Protein AF-A0A9E4VZV9-F1 (afdb_monomer_lite)

Radius of gyration: 21.49 Å; chains: 1; bounding box: 50×51×63 Å

Structure (mmCIF, N/CA/C/O backbone):
data_AF-A0A9E4VZV9-F1
#
_entry.id   AF-A0A9E4VZV9-F1
#
loop_
_atom_site.group_PDB
_atom_site.id
_atom_site.type_symbol
_atom_site.label_atom_id
_atom_site.label_alt_id
_atom_site.label_comp_id
_atom_site.label_asym_id
_atom_site.label_entity_id
_atom_site.label_seq_id
_atom_site.pdbx_PDB_ins_code
_atom_site.Cartn_x
_atom_site.Cartn_y
_atom_site.Cartn_z
_atom_site.occupancy
_atom_site.B_iso_or_equiv
_atom_site.auth_seq_id
_atom_site.auth_comp_id
_atom_site.auth_asym_id
_atom_site.auth_atom_id
_atom_site.pdbx_PDB_model_num
ATOM 1 N N . MET A 1 1 ? 19.651 2.207 -20.770 1.00 71.44 1 MET A N 1
ATOM 2 C CA . MET A 1 1 ? 20.836 1.774 -21.560 1.00 71.44 1 MET A CA 1
ATOM 3 C C . MET A 1 1 ? 21.956 1.179 -20.709 1.00 71.44 1 MET A C 1
ATOM 5 O O . MET A 1 1 ? 22.253 0.015 -20.924 1.00 71.44 1 MET A O 1
ATOM 9 N N . ALA A 1 2 ? 22.560 1.902 -19.751 1.00 76.81 2 ALA A N 1
ATOM 10 C CA . ALA A 1 2 ? 23.675 1.367 -18.944 1.00 76.81 2 ALA A CA 1
ATOM 11 C C . ALA A 1 2 ? 23.341 0.024 -18.264 1.00 76.81 2 ALA A C 1
ATOM 13 O O . ALA A 1 2 ? 24.133 -0.910 -18.321 1.00 76.81 2 ALA A O 1
ATOM 14 N N . ARG A 1 3 ? 22.124 -0.095 -17.723 1.00 80.12 3 ARG A N 1
ATOM 15 C CA . ARG A 1 3 ? 21.605 -1.318 -17.102 1.00 80.12 3 ARG A CA 1
ATOM 16 C C . ARG A 1 3 ? 21.682 -2.557 -18.012 1.00 80.12 3 ARG A C 1
ATOM 18 O O . ARG A 1 3 ? 22.245 -3.563 -17.613 1.00 80.12 3 ARG A O 1
ATOM 25 N N . LEU A 1 4 ? 21.226 -2.465 -19.267 1.00 82.06 4 LEU A N 1
ATOM 26 C CA . LEU A 1 4 ? 21.298 -3.578 -20.232 1.00 82.06 4 LEU A CA 1
ATOM 27 C C . LEU A 1 4 ? 22.738 -4.018 -20.527 1.00 82.06 4 LEU A C 1
ATOM 29 O O . LEU A 1 4 ? 22.998 -5.204 -20.701 1.00 82.06 4 LEU A O 1
ATOM 33 N N . ILE A 1 5 ? 23.679 -3.073 -20.548 1.00 83.19 5 ILE A N 1
ATOM 34 C CA . ILE A 1 5 ? 25.090 -3.368 -20.815 1.00 83.19 5 ILE A CA 1
ATOM 35 C C . ILE A 1 5 ? 25.722 -4.094 -19.626 1.00 83.19 5 ILE A C 1
ATOM 37 O O . ILE A 1 5 ? 26.392 -5.108 -19.802 1.00 83.19 5 ILE A O 1
ATOM 41 N N . PHE A 1 6 ? 25.518 -3.574 -18.416 1.00 82.94 6 PHE A N 1
ATOM 42 C CA . PHE A 1 6 ? 26.215 -4.065 -17.229 1.00 82.94 6 PHE A CA 1
ATOM 43 C C . PHE A 1 6 ? 25.534 -5.263 -16.563 1.00 82.94 6 PHE A C 1
ATOM 45 O O . PHE A 1 6 ? 26.233 -6.122 -16.035 1.00 82.94 6 PHE A O 1
ATOM 52 N N . GLU A 1 7 ? 24.204 -5.344 -16.596 1.00 81.94 7 GLU A N 1
ATOM 53 C CA . GLU A 1 7 ? 23.442 -6.395 -15.904 1.00 81.94 7 GLU A CA 1
ATOM 54 C C . GLU A 1 7 ? 23.031 -7.531 -16.843 1.00 81.94 7 GLU A C 1
ATOM 56 O O . GLU A 1 7 ? 23.028 -8.691 -16.439 1.00 81.94 7 GLU A O 1
ATOM 61 N N . HIS A 1 8 ? 22.740 -7.218 -18.109 1.00 81.38 8 HIS A N 1
ATOM 62 C CA . HIS A 1 8 ? 22.283 -8.204 -19.095 1.00 81.38 8 HIS A CA 1
ATOM 63 C C . HIS A 1 8 ? 23.338 -8.543 -20.156 1.00 81.38 8 HIS A C 1
ATOM 65 O O . HIS A 1 8 ? 23.092 -9.380 -21.021 1.00 81.38 8 HIS A O 1
ATOM 71 N N . GLY A 1 9 ? 24.524 -7.925 -20.089 1.00 82.50 9 GLY A N 1
ATOM 72 C CA . GLY A 1 9 ? 25.638 -8.218 -20.992 1.00 82.50 9 GLY A CA 1
ATOM 73 C C . GLY A 1 9 ? 25.389 -7.819 -22.448 1.00 82.50 9 GLY A C 1
ATOM 74 O O . GLY A 1 9 ? 26.070 -8.329 -23.338 1.00 82.50 9 GLY A O 1
ATOM 75 N N . VAL A 1 10 ? 24.427 -6.927 -22.707 1.00 85.69 10 VAL A N 1
ATOM 76 C CA . VAL A 1 10 ? 24.131 -6.458 -24.063 1.00 85.69 10 VAL A CA 1
ATOM 77 C C . VAL A 1 10 ? 25.272 -5.567 -24.551 1.00 85.69 10 VAL A C 1
ATOM 79 O O . VAL A 1 10 ? 25.685 -4.620 -23.880 1.00 85.69 10 VAL A O 1
ATOM 82 N N . GLU A 1 11 ? 25.799 -5.846 -25.740 1.00 85.69 11 GLU A N 1
ATOM 83 C CA . GLU A 1 11 ? 26.875 -5.040 -26.313 1.00 85.6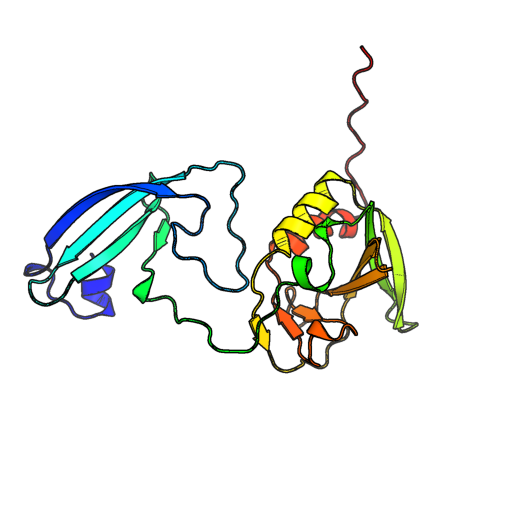9 11 GLU A CA 1
ATOM 84 C C . GLU A 1 11 ? 26.372 -3.620 -26.620 1.00 85.69 11 GLU A C 1
ATOM 86 O O . GLU A 1 11 ? 25.502 -3.415 -27.468 1.00 85.69 11 GLU A O 1
ATOM 91 N N . GLY A 1 12 ? 26.950 -2.615 -25.954 1.00 81.56 12 GLY A N 1
ATOM 92 C CA . GLY A 1 12 ? 26.487 -1.227 -26.052 1.00 81.56 12 GLY A CA 1
ATOM 93 C C . GLY A 1 12 ? 26.482 -0.654 -27.474 1.00 81.56 12 GLY A C 1
ATOM 94 O O . GLY A 1 12 ? 25.648 0.191 -27.777 1.00 81.56 12 GLY A O 1
ATOM 95 N N . GLY A 1 13 ? 27.360 -1.136 -28.362 1.00 85.56 13 GLY A N 1
ATOM 96 C CA . GLY A 1 13 ? 27.393 -0.722 -29.770 1.00 85.56 13 GLY A CA 1
ATOM 97 C C . GLY A 1 13 ? 26.199 -1.203 -30.603 1.00 85.56 13 GLY A C 1
ATOM 98 O O . GLY A 1 13 ? 25.941 -0.640 -31.667 1.00 85.56 13 GLY A O 1
ATOM 99 N N . ASN A 1 14 ? 25.464 -2.210 -30.125 1.00 87.38 14 ASN A N 1
ATOM 100 C CA . ASN A 1 14 ? 24.279 -2.741 -30.797 1.00 87.38 14 ASN A CA 1
ATOM 101 C C . ASN A 1 14 ? 22.983 -2.103 -30.284 1.00 87.38 14 ASN A C 1
ATOM 103 O O . ASN A 1 14 ? 21.970 -2.171 -30.977 1.00 87.38 14 ASN A O 1
ATOM 107 N N . LEU A 1 15 ? 23.016 -1.446 -29.119 1.00 90.19 15 LEU A N 1
ATOM 108 C CA . LEU A 1 15 ? 21.851 -0.792 -28.535 1.00 90.19 15 LEU A CA 1
ATOM 109 C C . LEU A 1 15 ? 21.503 0.508 -29.261 1.00 90.19 15 LEU A C 1
ATOM 111 O O . LEU A 1 15 ? 22.336 1.393 -29.454 1.00 90.19 15 LEU A O 1
ATOM 115 N N . SER A 1 16 ? 20.228 0.651 -29.597 1.00 91.00 16 SER A N 1
ATOM 116 C CA . SER A 1 16 ? 19.663 1.874 -30.161 1.00 91.00 16 SER A CA 1
ATOM 117 C C . SER A 1 16 ? 18.285 2.155 -29.573 1.00 91.00 16 SER A C 1
ATOM 119 O O . SER A 1 16 ? 17.552 1.235 -29.215 1.00 91.00 16 SER A O 1
ATOM 121 N N . VAL A 1 17 ? 17.937 3.437 -29.461 1.00 93.38 17 VAL A N 1
ATOM 122 C CA . VAL A 1 17 ? 16.566 3.857 -29.156 1.00 93.38 17 VAL A CA 1
ATOM 123 C C . VAL A 1 17 ? 15.774 3.789 -30.457 1.00 93.38 17 VAL A C 1
ATOM 125 O O . VAL A 1 17 ? 16.115 4.483 -31.415 1.00 93.38 17 VAL A O 1
ATOM 128 N N . ILE A 1 18 ? 14.740 2.953 -30.502 1.00 95.19 18 ILE A N 1
ATOM 129 C CA . ILE A 1 18 ? 13.904 2.763 -31.695 1.00 95.19 18 ILE A CA 1
ATOM 130 C C . ILE A 1 18 ? 12.554 3.484 -31.597 1.00 95.19 18 ILE A C 1
ATOM 132 O O . ILE A 1 18 ? 11.920 3.716 -32.623 1.00 95.19 18 ILE A O 1
ATOM 136 N N . SER A 1 19 ? 12.128 3.869 -30.390 1.00 95.25 19 SER A N 1
ATOM 137 C CA . SER A 1 19 ? 10.917 4.663 -30.162 1.00 95.25 19 SER A CA 1
ATOM 138 C C . SER A 1 19 ? 11.052 5.532 -28.914 1.00 95.25 19 SER A C 1
ATOM 140 O O . SER A 1 19 ? 11.624 5.094 -27.915 1.00 95.25 19 SER A O 1
ATOM 142 N N . VAL A 1 20 ? 10.500 6.744 -28.984 1.00 95.50 20 VAL A N 1
ATOM 143 C CA . VAL A 1 20 ? 10.273 7.639 -27.845 1.00 95.50 20 VAL A CA 1
ATOM 144 C C . VAL A 1 20 ? 8.903 8.280 -28.021 1.00 95.50 20 VAL A C 1
ATOM 146 O O . VAL A 1 20 ? 8.645 8.903 -29.054 1.00 95.50 20 VAL A O 1
ATOM 149 N N . GLY A 1 21 ? 8.033 8.141 -27.027 1.00 96.12 21 GLY A N 1
ATOM 150 C CA . GLY A 1 21 ? 6.708 8.754 -27.019 1.00 96.12 21 GLY A CA 1
ATOM 151 C C . GLY A 1 21 ? 6.421 9.430 -25.689 1.00 96.12 21 GLY A C 1
ATOM 152 O O . GLY A 1 21 ? 6.805 8.915 -24.646 1.00 96.12 21 GLY A O 1
ATOM 153 N N . ALA A 1 22 ? 5.736 10.572 -25.726 1.00 96.44 22 ALA A N 1
ATOM 154 C CA . ALA A 1 22 ? 5.165 11.151 -24.516 1.00 96.44 22 ALA A CA 1
ATOM 155 C C . ALA A 1 22 ? 4.012 10.267 -24.016 1.00 96.44 22 ALA A C 1
ATOM 157 O O . ALA A 1 22 ? 3.220 9.767 -24.819 1.00 96.44 22 ALA A O 1
ATOM 158 N N . ALA A 1 23 ? 3.913 10.112 -22.702 1.00 96.12 23 ALA A N 1
ATOM 159 C CA . ALA A 1 23 ? 2.881 9.340 -22.027 1.00 96.12 23 ALA A CA 1
ATOM 160 C C . ALA A 1 23 ? 2.261 10.142 -20.878 1.00 96.12 23 ALA A C 1
ATOM 162 O O . ALA A 1 23 ? 2.848 11.097 -20.363 1.00 96.12 23 ALA A O 1
ATOM 163 N N . GLN A 1 24 ? 1.045 9.753 -20.505 1.00 96.69 24 GLN A N 1
ATOM 164 C CA . GLN A 1 24 ? 0.357 10.249 -19.321 1.00 96.69 24 GLN A CA 1
ATOM 165 C C . GLN A 1 24 ? -0.045 9.061 -18.460 1.00 96.69 24 GLN A C 1
ATOM 167 O O . GLN A 1 24 ? -0.677 8.126 -18.955 1.00 96.69 24 GLN A O 1
ATOM 172 N N . TRP A 1 25 ? 0.309 9.116 -17.182 1.00 96.19 25 TRP A N 1
ATOM 173 C CA . TRP A 1 25 ? 0.097 8.032 -16.235 1.00 96.19 25 TRP A CA 1
ATOM 174 C C . TRP A 1 25 ? -1.027 8.375 -15.254 1.00 96.19 25 TRP A C 1
ATOM 176 O O . TRP A 1 25 ? -1.132 9.528 -14.820 1.00 96.19 25 TRP A O 1
ATOM 186 N N . PRO A 1 26 ? -1.881 7.398 -14.905 1.00 94.06 26 PRO A N 1
ATOM 187 C CA . PRO A 1 26 ? -2.980 7.611 -13.965 1.00 94.06 26 PRO A CA 1
ATOM 188 C C . PRO A 1 26 ? -2.509 7.730 -12.508 1.00 94.06 26 PRO A C 1
ATOM 190 O O . PRO A 1 26 ? -3.242 8.263 -11.683 1.00 94.06 26 PRO A O 1
ATOM 193 N N . ASP A 1 27 ? -1.309 7.240 -12.203 1.00 93.56 27 ASP A N 1
ATOM 194 C CA . ASP A 1 27 ? -0.695 7.223 -10.879 1.00 93.56 27 ASP A CA 1
ATOM 195 C C . ASP A 1 27 ? 0.837 7.084 -11.004 1.00 93.56 27 ASP A C 1
ATOM 197 O O . ASP A 1 27 ? 1.392 6.972 -12.105 1.00 93.56 27 ASP A O 1
ATOM 201 N N . GLU A 1 28 ? 1.521 7.072 -9.864 1.00 92.62 28 GLU A N 1
ATOM 202 C CA . GLU A 1 28 ? 2.976 6.905 -9.766 1.00 92.62 28 GLU A CA 1
ATOM 203 C C . GLU A 1 28 ? 3.497 5.508 -10.162 1.00 92.62 28 GLU A C 1
ATOM 205 O O . GLU A 1 28 ? 4.711 5.311 -10.195 1.00 92.62 28 GLU A O 1
ATOM 210 N N . SER A 1 29 ? 2.634 4.537 -10.502 1.00 93.00 29 SER A N 1
ATOM 211 C CA . SER A 1 29 ? 3.082 3.218 -10.989 1.00 93.00 29 SER A CA 1
ATOM 212 C C . SER A 1 29 ? 3.621 3.262 -12.412 1.00 93.00 29 SER A C 1
ATOM 214 O O . SER A 1 29 ? 4.198 2.284 -12.890 1.00 93.00 29 SER A O 1
ATOM 216 N N . LEU A 1 30 ? 3.381 4.372 -13.119 1.00 95.25 30 LEU A N 1
ATOM 217 C CA . LEU A 1 30 ? 3.725 4.537 -14.528 1.00 95.25 30 LEU A CA 1
ATOM 218 C C . LEU A 1 30 ? 3.144 3.398 -15.388 1.00 95.25 30 LEU A C 1
ATOM 220 O O . LEU A 1 30 ? 3.766 2.932 -16.338 1.00 95.25 30 LEU A O 1
ATOM 224 N N . GLY A 1 31 ? 1.954 2.905 -15.027 1.00 92.06 31 GLY A N 1
ATOM 225 C CA . GLY A 1 31 ? 1.273 1.808 -15.722 1.00 92.06 31 GLY A CA 1
ATOM 226 C C . GLY A 1 31 ? 1.784 0.404 -15.382 1.00 92.06 31 GLY A C 1
ATOM 227 O O . GLY A 1 31 ? 1.289 -0.562 -15.961 1.00 92.06 31 GLY A O 1
ATOM 228 N N . CYS A 1 32 ? 2.723 0.278 -14.444 1.00 93.00 32 CYS A N 1
ATOM 229 C CA . CYS A 1 32 ? 3.316 -0.983 -14.010 1.00 93.00 32 CYS A CA 1
ATOM 230 C C . CYS A 1 32 ? 3.082 -1.223 -12.497 1.00 93.00 32 CYS A C 1
ATOM 232 O O . CYS A 1 32 ? 4.046 -1.242 -11.733 1.00 93.00 32 CYS A O 1
ATOM 234 N N . PRO A 1 33 ? 1.830 -1.369 -12.018 1.00 90.56 33 PRO A N 1
ATOM 235 C CA . PRO A 1 33 ? 1.556 -1.466 -10.587 1.00 90.56 33 PRO A CA 1
ATOM 236 C C . PRO A 1 33 ? 2.005 -2.803 -9.990 1.00 90.56 33 PRO A C 1
ATOM 238 O O . PRO A 1 33 ? 1.585 -3.876 -10.428 1.00 90.56 33 PRO A O 1
ATOM 241 N N . GLU A 1 34 ? 2.800 -2.726 -8.927 1.00 88.62 34 GLU A N 1
ATOM 242 C CA . GLU A 1 34 ? 3.177 -3.867 -8.104 1.00 88.62 34 GLU A CA 1
ATOM 243 C C . GLU A 1 34 ? 2.105 -4.155 -7.034 1.00 88.62 34 GLU A C 1
ATOM 245 O O . GLU A 1 34 ? 1.583 -3.233 -6.394 1.00 88.62 34 GLU A O 1
ATOM 250 N N . PRO A 1 35 ? 1.763 -5.433 -6.799 1.00 83.00 35 PRO A N 1
ATOM 251 C CA . PRO A 1 35 ? 0.845 -5.828 -5.735 1.00 83.00 35 PRO A CA 1
ATOM 252 C C . PRO A 1 35 ? 1.305 -5.348 -4.353 1.00 83.00 35 PRO A C 1
ATOM 254 O O . PRO A 1 35 ? 2.474 -5.470 -3.999 1.00 83.00 35 PRO A O 1
ATOM 257 N N . GLY A 1 36 ? 0.372 -4.845 -3.543 1.00 78.88 36 GLY A N 1
ATOM 258 C CA . GLY A 1 36 ? 0.651 -4.376 -2.179 1.00 78.88 36 GLY A CA 1
ATOM 259 C C . GLY A 1 36 ? 1.371 -3.027 -2.082 1.00 78.88 36 GLY A C 1
ATOM 260 O O . GLY A 1 36 ? 1.540 -2.523 -0.974 1.00 78.88 36 GLY A O 1
ATOM 261 N N . ILE A 1 37 ? 1.749 -2.409 -3.205 1.00 84.81 37 ILE A N 1
ATOM 262 C CA . ILE A 1 37 ? 2.371 -1.082 -3.228 1.00 84.81 37 ILE A CA 1
ATOM 263 C C . ILE A 1 37 ? 1.312 0.013 -3.336 1.00 84.81 37 ILE A C 1
ATOM 265 O O . ILE A 1 37 ? 0.209 -0.176 -3.864 1.00 84.81 37 ILE A O 1
ATOM 269 N N . PHE A 1 38 ? 1.645 1.182 -2.788 1.00 87.56 38 PHE A N 1
ATOM 270 C CA . PHE A 1 38 ? 0.862 2.386 -2.976 1.00 87.56 38 PHE A CA 1
ATOM 271 C C . PHE A 1 38 ? 1.511 3.394 -3.893 1.00 87.56 38 PHE A C 1
ATOM 273 O O . PHE A 1 38 ? 2.625 3.836 -3.645 1.00 87.56 38 PHE A O 1
ATOM 280 N N . TYR A 1 39 ? 0.740 3.756 -4.917 1.00 87.38 39 TYR A N 1
ATOM 281 C CA . TYR A 1 39 ? 1.044 4.772 -5.899 1.00 87.38 39 TYR A CA 1
ATOM 282 C C . TYR A 1 39 ? 0.083 5.934 -5.677 1.00 87.38 39 TYR A C 1
ATOM 284 O O . TYR A 1 39 ? -1.137 5.737 -5.698 1.00 87.38 39 TYR A O 1
ATOM 292 N N . GLU A 1 40 ? 0.622 7.124 -5.415 1.00 86.94 40 GLU A N 1
ATOM 293 C CA . GLU A 1 40 ? -0.202 8.324 -5.293 1.00 86.94 40 GLU A CA 1
ATOM 294 C C . GLU A 1 40 ? -0.829 8.661 -6.654 1.00 86.94 40 GLU A C 1
ATOM 296 O O . GLU A 1 40 ? -0.262 8.407 -7.722 1.00 86.94 40 GLU A O 1
ATOM 301 N N . SER A 1 41 ? -2.037 9.218 -6.606 1.00 88.94 41 SER A N 1
ATOM 302 C CA . SER A 1 41 ? -2.774 9.683 -7.791 1.00 88.94 41 SER A CA 1
ATOM 303 C C . SER A 1 41 ? -3.310 11.108 -7.643 1.00 88.94 41 SER A C 1
ATOM 305 O O . SER A 1 41 ? -3.989 11.610 -8.536 1.00 88.94 41 SER A O 1
ATOM 307 N N . GLU A 1 42 ? -2.974 11.797 -6.545 1.00 86.75 42 GLU A N 1
ATOM 308 C CA . GLU A 1 42 ? -3.467 13.147 -6.239 1.00 86.75 42 GLU A CA 1
ATOM 309 C C . GLU A 1 42 ? -3.113 14.163 -7.335 1.00 86.75 42 GLU A C 1
ATOM 311 O O . GLU A 1 42 ? -3.928 15.015 -7.683 1.00 86.75 42 GLU A O 1
ATOM 316 N N . ASN A 1 43 ? -1.918 14.038 -7.919 1.00 87.62 43 ASN A N 1
ATOM 317 C CA . ASN A 1 43 ? -1.418 14.950 -8.950 1.00 87.62 43 ASN A CA 1
ATOM 318 C C . ASN A 1 43 ? -1.563 14.388 -10.373 1.00 87.62 43 ASN A C 1
ATOM 320 O O . ASN A 1 43 ? -0.934 14.892 -11.305 1.00 87.62 43 ASN A O 1
ATOM 324 N N . ALA A 1 44 ? -2.380 13.347 -10.555 1.00 88.94 44 ALA A N 1
ATOM 325 C CA . ALA A 1 44 ? -2.627 12.767 -11.865 1.00 88.94 44 ALA A CA 1
ATOM 326 C C . ALA A 1 44 ? -3.359 13.756 -12.810 1.00 88.94 44 ALA A C 1
ATOM 328 O O . ALA A 1 44 ? -4.175 14.567 -12.362 1.00 88.94 44 ALA A O 1
ATOM 329 N N . PRO A 1 45 ? -3.144 13.668 -14.139 1.00 93.81 45 PRO A N 1
ATOM 330 C CA . PRO A 1 45 ? -2.246 12.730 -14.810 1.00 93.81 45 PRO A CA 1
ATOM 331 C C . PRO A 1 45 ? -0.774 13.142 -14.686 1.00 93.81 45 PRO A C 1
ATOM 333 O O . PRO A 1 45 ? -0.424 14.302 -14.904 1.00 93.81 45 PRO A O 1
ATOM 336 N N . TYR A 1 46 ? 0.098 12.169 -14.428 1.00 93.56 46 TYR A N 1
ATOM 337 C CA . TYR A 1 46 ? 1.544 12.388 -14.394 1.00 93.56 46 TYR A CA 1
ATOM 338 C C . TYR A 1 46 ? 2.104 12.359 -15.816 1.00 93.56 46 TYR A C 1
ATOM 340 O O . TYR A 1 46 ? 1.823 11.433 -16.578 1.00 93.56 46 TYR A O 1
ATOM 348 N N . ALA A 1 47 ? 2.890 13.367 -16.190 1.00 95.81 47 ALA A N 1
ATOM 349 C CA . ALA A 1 47 ? 3.589 13.382 -17.470 1.00 95.81 47 ALA A CA 1
ATOM 350 C C . ALA A 1 47 ? 4.824 12.470 -17.431 1.00 95.81 47 ALA A C 1
ATOM 352 O O . ALA A 1 47 ? 5.456 12.294 -16.387 1.00 95.81 47 ALA A O 1
ATOM 353 N N . GLY A 1 48 ? 5.176 11.901 -18.580 1.00 96.38 48 GLY A N 1
ATOM 354 C CA . GLY A 1 48 ? 6.337 11.034 -18.699 1.00 96.38 48 GLY A CA 1
ATOM 355 C C . GLY A 1 48 ? 6.592 10.567 -20.122 1.00 96.38 48 GLY A C 1
ATOM 356 O O . GLY A 1 48 ? 6.032 11.110 -21.082 1.00 96.38 48 GLY A O 1
ATOM 357 N N . PHE A 1 49 ? 7.427 9.540 -20.257 1.00 96.38 49 PHE A N 1
ATOM 358 C CA . PHE A 1 49 ? 7.814 8.995 -21.552 1.00 96.38 49 PHE A CA 1
ATOM 359 C C . PHE A 1 49 ? 7.766 7.468 -21.574 1.00 96.38 49 PHE A C 1
ATOM 361 O O . PHE A 1 49 ? 7.897 6.795 -20.552 1.00 96.38 49 PHE A O 1
ATOM 368 N N . ILE A 1 50 ? 7.599 6.928 -22.779 1.00 96.69 50 ILE A N 1
ATOM 369 C CA . ILE A 1 50 ? 7.850 5.524 -23.095 1.00 96.69 50 ILE A CA 1
ATOM 370 C C . ILE A 1 50 ? 9.027 5.474 -24.064 1.00 96.69 50 ILE A C 1
ATOM 372 O O . ILE A 1 50 ? 8.963 6.041 -25.162 1.00 96.69 50 ILE A O 1
ATOM 376 N N . TYR A 1 51 ? 10.094 4.785 -23.666 1.00 94.25 51 TYR A N 1
ATOM 377 C CA . TYR A 1 51 ? 11.265 4.528 -24.501 1.00 94.25 51 TYR A CA 1
ATOM 378 C C . TYR A 1 51 ? 11.306 3.059 -24.896 1.00 94.25 51 TYR A C 1
ATOM 380 O O . TYR A 1 51 ? 11.162 2.188 -24.044 1.00 94.25 51 TYR A O 1
ATOM 388 N N . VAL A 1 52 ? 11.600 2.768 -26.162 1.00 95.12 52 VAL A N 1
ATOM 389 C CA . VAL A 1 52 ? 11.879 1.395 -26.603 1.00 95.12 52 VAL A CA 1
ATOM 390 C C . VAL A 1 52 ? 13.316 1.311 -27.092 1.00 95.12 52 VAL A C 1
ATOM 392 O O . VAL A 1 52 ? 13.709 2.006 -28.035 1.00 95.12 52 VAL A O 1
ATOM 395 N N . LEU A 1 53 ? 14.105 0.462 -26.440 1.00 93.50 53 LEU A N 1
ATOM 396 C CA . LEU A 1 53 ? 15.468 0.121 -26.841 1.00 93.50 53 LEU A CA 1
ATOM 397 C C . LEU A 1 53 ? 15.469 -1.183 -27.632 1.00 93.50 53 LEU A C 1
ATOM 399 O O . LEU A 1 53 ? 14.648 -2.057 -27.374 1.00 93.50 53 LEU A O 1
ATOM 403 N N . SER A 1 54 ? 16.413 -1.340 -28.554 1.00 92.56 54 SER A N 1
ATOM 404 C CA . SER A 1 54 ? 16.635 -2.604 -29.256 1.00 92.56 54 SER A CA 1
ATOM 405 C C . SER A 1 54 ? 18.108 -2.844 -29.544 1.00 92.56 54 SER A C 1
ATOM 407 O O . SER A 1 54 ? 18.849 -1.897 -29.819 1.00 92.56 54 SER A O 1
ATOM 409 N N . ASP A 1 55 ? 18.506 -4.115 -29.527 1.00 92.56 55 ASP A N 1
ATOM 410 C CA . ASP A 1 55 ? 19.802 -4.600 -30.013 1.00 92.56 55 ASP A CA 1
ATOM 411 C C . ASP A 1 55 ? 19.713 -5.306 -31.383 1.00 92.56 55 ASP A C 1
ATOM 413 O O . ASP A 1 55 ? 20.679 -5.929 -31.827 1.00 92.56 55 ASP A O 1
ATOM 417 N N . ARG A 1 56 ? 18.568 -5.148 -32.075 1.00 86.81 56 ARG A N 1
ATOM 418 C CA . ARG A 1 56 ? 18.106 -5.819 -33.313 1.00 86.81 56 ARG A CA 1
ATOM 419 C C . ARG A 1 56 ? 17.442 -7.180 -33.117 1.00 86.81 56 ARG A C 1
ATOM 421 O O . ARG A 1 56 ? 16.649 -7.553 -33.982 1.00 86.81 56 ARG A O 1
ATOM 428 N N . SER A 1 57 ? 17.764 -7.915 -32.059 1.00 88.69 57 SER A N 1
ATOM 429 C CA . SER A 1 57 ? 17.124 -9.197 -31.726 1.00 88.69 57 SER A CA 1
ATOM 430 C C . SER A 1 57 ? 15.964 -8.994 -30.770 1.00 88.69 57 SER A C 1
ATOM 432 O O . SER A 1 57 ? 14.864 -9.482 -31.024 1.00 88.69 57 SER A O 1
ATOM 434 N N . ASP A 1 58 ? 16.221 -8.235 -29.713 1.00 91.69 58 ASP A N 1
ATOM 435 C CA . ASP A 1 58 ? 15.314 -8.028 -28.604 1.00 91.69 58 ASP A CA 1
ATOM 436 C C . ASP A 1 58 ? 14.912 -6.556 -28.511 1.00 91.69 58 ASP A C 1
ATOM 438 O O . ASP A 1 58 ? 15.540 -5.648 -29.083 1.00 91.69 58 ASP A O 1
ATOM 442 N N . THR A 1 59 ? 13.812 -6.325 -27.802 1.00 93.56 59 THR A N 1
ATOM 443 C CA . THR A 1 59 ? 13.282 -4.993 -27.529 1.00 93.56 59 THR A CA 1
ATOM 444 C C . THR A 1 59 ? 12.931 -4.862 -26.062 1.00 93.56 59 THR A C 1
ATOM 446 O O . THR A 1 59 ? 12.362 -5.783 -25.481 1.00 93.56 59 THR A O 1
ATOM 449 N N . TRP A 1 60 ? 13.211 -3.694 -25.496 1.00 93.75 60 TRP A N 1
ATOM 450 C CA . TRP A 1 60 ? 12.944 -3.385 -24.097 1.00 93.75 60 TRP A CA 1
ATOM 451 C C . TRP A 1 60 ? 12.203 -2.063 -23.996 1.00 93.75 60 TRP A C 1
ATOM 453 O O . TRP A 1 60 ? 12.724 -1.028 -24.419 1.00 93.75 60 TRP A O 1
ATOM 463 N N . GLU A 1 61 ? 10.994 -2.116 -23.450 1.00 95.19 61 GLU A N 1
ATOM 464 C CA . GLU A 1 61 ? 10.142 -0.958 -23.203 1.00 95.19 61 GLU A CA 1
ATOM 465 C C . GLU A 1 61 ? 10.364 -0.442 -21.780 1.00 95.19 61 GLU A C 1
ATOM 467 O O . GLU A 1 61 ? 10.392 -1.217 -20.829 1.00 95.19 61 GLU A O 1
ATOM 472 N N . TYR A 1 62 ? 10.547 0.867 -21.647 1.00 94.62 62 TYR A N 1
ATOM 473 C CA . TYR A 1 62 ? 10.773 1.561 -20.385 1.00 94.62 62 TYR A CA 1
ATOM 474 C C . TYR A 1 62 ? 9.728 2.651 -20.218 1.00 94.62 62 TYR A C 1
ATOM 476 O O . TYR A 1 62 ? 9.510 3.430 -21.146 1.00 94.62 62 TYR A O 1
ATOM 484 N N . HIS A 1 63 ? 9.138 2.735 -19.032 1.00 96.38 63 HIS A N 1
ATOM 485 C CA . HIS A 1 63 ? 8.198 3.781 -18.643 1.00 96.38 63 HIS A CA 1
ATOM 486 C C . HIS A 1 63 ? 8.879 4.725 -17.662 1.00 96.38 63 HIS A C 1
ATOM 488 O O . HIS A 1 63 ? 9.507 4.264 -16.706 1.00 96.38 63 HIS A O 1
ATOM 494 N N . THR A 1 64 ? 8.771 6.031 -17.890 1.00 95.62 64 THR A N 1
ATOM 495 C CA . THR A 1 64 ? 9.402 7.039 -17.031 1.00 95.62 64 THR A CA 1
ATOM 496 C C . THR A 1 64 ? 8.448 8.152 -16.646 1.00 95.62 64 THR A C 1
ATOM 498 O O . THR A 1 64 ? 7.418 8.368 -17.295 1.00 95.62 64 THR A O 1
ATOM 501 N N . ASN A 1 65 ? 8.790 8.854 -15.569 1.00 94.94 65 ASN A N 1
ATOM 502 C CA . ASN A 1 65 ? 8.227 10.162 -15.252 1.00 94.94 65 ASN A CA 1
ATOM 503 C C . ASN A 1 65 ? 8.916 11.275 -16.068 1.00 94.94 65 ASN A C 1
ATOM 505 O O . ASN A 1 65 ? 9.877 11.035 -16.794 1.00 94.94 65 ASN A O 1
ATOM 509 N N . GLU A 1 66 ? 8.400 12.501 -15.975 1.00 94.19 66 GLU A N 1
ATOM 510 C CA . GLU A 1 66 ? 8.817 13.637 -16.813 1.00 94.19 66 GLU A CA 1
ATOM 511 C C . GLU A 1 66 ? 10.317 13.977 -16.741 1.00 94.19 66 GLU A C 1
ATOM 513 O O . GLU A 1 66 ? 10.883 14.441 -17.731 1.00 94.19 66 GLU A O 1
ATOM 518 N N . ASP A 1 67 ? 10.971 13.753 -15.599 1.00 92.56 67 ASP A N 1
ATOM 519 C CA . ASP A 1 67 ? 12.386 14.080 -15.382 1.00 92.56 67 ASP A CA 1
ATOM 520 C C . ASP A 1 67 ? 13.331 12.864 -15.435 1.00 92.56 67 ASP A C 1
ATOM 522 O O . ASP A 1 67 ? 14.518 13.000 -15.130 1.00 92.56 67 ASP A O 1
ATOM 526 N N . ASP A 1 68 ? 12.820 11.693 -15.832 1.00 89.19 68 ASP A N 1
ATOM 527 C CA . ASP A 1 68 ? 13.526 10.404 -15.863 1.00 89.19 68 ASP A CA 1
ATOM 528 C C . ASP A 1 68 ? 14.146 9.974 -14.511 1.00 89.19 68 ASP A C 1
ATOM 530 O O . ASP A 1 68 ? 15.032 9.112 -14.474 1.00 89.19 68 ASP A O 1
ATOM 534 N N . SER A 1 69 ? 13.702 10.537 -13.380 1.00 90.44 69 SER A N 1
ATOM 535 C CA . SER A 1 69 ? 14.165 10.111 -12.049 1.00 90.44 69 SER A CA 1
ATOM 536 C C . SER A 1 69 ? 13.621 8.741 -11.636 1.00 90.44 69 SER A C 1
ATOM 538 O O . SER A 1 69 ? 14.255 8.045 -10.839 1.00 90.44 69 SER A O 1
ATOM 540 N N . VAL A 1 70 ? 12.487 8.327 -12.208 1.00 89.25 70 VAL A N 1
ATOM 541 C CA . VAL A 1 70 ? 11.884 7.003 -12.029 1.00 89.25 70 VAL A CA 1
ATOM 542 C C . VAL A 1 70 ? 11.773 6.324 -13.389 1.00 89.25 70 VAL A C 1
ATOM 544 O O . VAL A 1 70 ? 11.229 6.890 -14.335 1.00 89.25 70 VAL A O 1
ATOM 547 N N . ILE A 1 71 ? 12.293 5.099 -13.484 1.00 91.75 71 ILE A N 1
ATOM 548 C CA . ILE A 1 71 ? 12.303 4.300 -14.712 1.00 91.75 71 ILE A CA 1
ATOM 549 C C . ILE A 1 71 ? 11.876 2.874 -14.371 1.00 91.75 71 ILE A C 1
ATOM 551 O O . ILE A 1 71 ? 12.554 2.198 -13.597 1.00 91.75 71 ILE A O 1
ATOM 555 N N . VAL A 1 72 ? 10.788 2.408 -14.982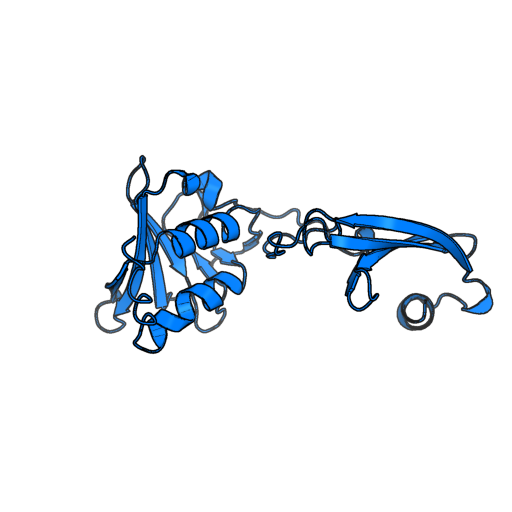 1.00 92.88 72 VAL A N 1
ATOM 556 C CA . VAL A 1 72 ? 10.189 1.094 -14.719 1.00 92.88 72 VAL A CA 1
ATOM 557 C C . VAL A 1 72 ? 10.135 0.261 -15.994 1.00 92.88 72 VAL A C 1
ATOM 559 O O . VAL A 1 72 ? 9.973 0.778 -17.101 1.00 92.88 72 VAL A O 1
ATOM 562 N N . ARG A 1 73 ? 10.278 -1.053 -15.824 1.00 92.81 73 ARG A N 1
ATOM 563 C CA . ARG A 1 73 ? 10.070 -2.069 -16.851 1.00 92.81 73 ARG A CA 1
ATOM 564 C C . ARG A 1 73 ? 8.981 -3.024 -16.387 1.00 92.81 73 ARG A C 1
ATOM 566 O O . ARG A 1 73 ? 9.232 -3.873 -15.538 1.00 92.81 73 ARG A O 1
ATOM 573 N N . CYS A 1 74 ? 7.780 -2.882 -16.944 1.00 91.44 74 CYS A N 1
ATOM 574 C CA . CYS A 1 74 ? 6.631 -3.723 -16.596 1.00 91.44 74 CYS A CA 1
ATOM 575 C C . CYS A 1 74 ? 6.939 -5.228 -16.730 1.00 91.44 74 CYS A C 1
ATOM 577 O O . CYS A 1 74 ? 6.406 -6.033 -15.976 1.00 91.44 74 CYS A O 1
ATOM 579 N N . ASP A 1 75 ? 7.792 -5.616 -17.682 1.00 90.25 75 ASP A N 1
ATOM 580 C CA . ASP A 1 75 ? 8.150 -7.012 -17.943 1.00 90.25 75 ASP A CA 1
ATOM 581 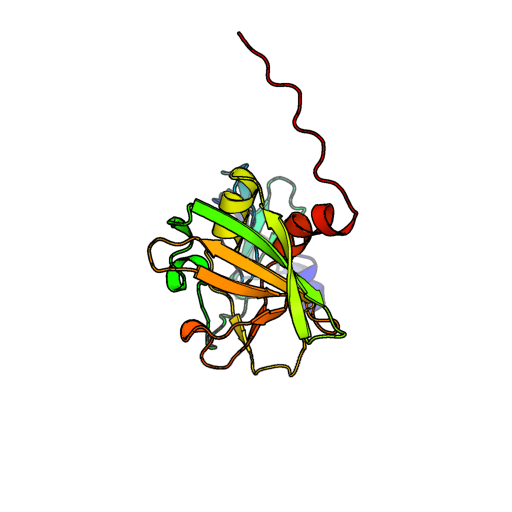C C . ASP A 1 75 ? 9.148 -7.606 -16.935 1.00 90.25 75 ASP A C 1
ATOM 583 O O . ASP A 1 75 ? 9.319 -8.823 -16.890 1.00 90.25 75 ASP A O 1
ATOM 587 N N . GLU A 1 76 ? 9.789 -6.769 -16.117 1.00 88.75 76 GLU A N 1
ATOM 588 C CA . GLU A 1 76 ? 10.644 -7.198 -15.003 1.00 88.75 76 GLU A CA 1
ATOM 589 C C . GLU A 1 76 ? 9.866 -7.382 -13.696 1.00 88.75 76 GLU A C 1
ATOM 591 O O . GLU A 1 76 ? 10.398 -7.954 -12.745 1.00 88.75 76 GLU A O 1
ATOM 596 N N . ILE A 1 77 ? 8.617 -6.914 -13.636 1.00 86.81 77 ILE A N 1
ATOM 597 C CA . ILE A 1 77 ? 7.760 -7.105 -12.470 1.00 86.81 77 ILE A CA 1
ATOM 598 C C . ILE A 1 77 ? 7.207 -8.524 -12.522 1.00 86.81 77 ILE A C 1
ATOM 600 O O . ILE A 1 77 ? 6.402 -8.869 -13.392 1.00 86.81 77 ILE A O 1
ATOM 604 N N . GLU A 1 78 ? 7.635 -9.363 -11.579 1.00 82.56 78 GLU A N 1
ATOM 605 C CA . GLU A 1 78 ? 7.111 -10.719 -11.483 1.00 82.56 78 GLU A CA 1
ATOM 606 C C . GLU A 1 78 ? 5.613 -10.680 -11.142 1.00 82.56 78 GLU A C 1
ATOM 608 O O . GLU A 1 78 ? 5.217 -10.117 -10.115 1.00 82.56 78 GLU A O 1
ATOM 613 N N . PRO A 1 79 ? 4.746 -11.290 -11.971 1.00 79.56 79 PRO A N 1
ATOM 614 C CA . PRO A 1 79 ? 3.328 -11.324 -11.677 1.00 79.56 79 PRO A CA 1
ATOM 615 C C . PRO A 1 79 ? 3.100 -12.163 -10.422 1.00 79.56 79 PRO A C 1
ATOM 617 O O . PRO A 1 79 ? 3.349 -13.372 -10.397 1.00 79.56 79 PRO A O 1
ATOM 620 N N . PHE A 1 80 ? 2.579 -11.532 -9.374 1.00 82.88 80 PHE A N 1
ATOM 621 C CA . PHE A 1 80 ? 2.209 -12.248 -8.165 1.00 82.88 80 PHE A CA 1
ATOM 622 C C . PHE A 1 80 ? 1.030 -13.190 -8.448 1.00 82.88 80 PHE A C 1
ATOM 624 O O . PHE A 1 80 ? -0.071 -12.759 -8.798 1.00 82.88 80 PHE A O 1
ATOM 631 N N . THR A 1 81 ? 1.266 -14.492 -8.285 1.00 86.69 81 THR A N 1
ATOM 632 C CA . THR A 1 81 ? 0.270 -15.559 -8.507 1.00 86.69 81 THR A CA 1
ATOM 633 C C . THR A 1 81 ? -0.290 -16.146 -7.211 1.00 86.69 81 THR A C 1
ATOM 635 O O . THR A 1 81 ? -1.158 -17.019 -7.252 1.00 86.69 81 THR A O 1
ATOM 638 N N . GLY A 1 82 ? 0.205 -15.682 -6.062 1.00 88.00 82 GLY A N 1
ATOM 639 C CA . GLY A 1 82 ? -0.221 -16.142 -4.748 1.00 88.00 82 GLY A CA 1
ATOM 640 C C . GLY A 1 82 ? -1.601 -15.621 -4.325 1.00 88.00 82 GLY A C 1
ATOM 641 O O . GLY A 1 82 ? -2.259 -14.871 -5.057 1.00 88.00 82 GLY A O 1
ATOM 642 N N . PRO A 1 83 ? -2.058 -16.017 -3.125 1.00 92.62 83 PRO A N 1
ATOM 643 C CA . PRO A 1 83 ? -3.285 -15.490 -2.546 1.00 92.62 83 PRO A CA 1
ATOM 644 C C . PRO A 1 83 ? -3.148 -13.989 -2.288 1.00 92.62 83 PRO A C 1
ATOM 646 O O . PRO A 1 83 ? -2.124 -13.519 -1.804 1.00 92.62 83 PRO A O 1
ATOM 649 N N . LYS A 1 84 ? -4.196 -13.235 -2.607 1.00 93.50 84 LYS A N 1
ATOM 650 C CA . LYS A 1 84 ? -4.256 -11.784 -2.429 1.00 93.50 84 LYS A CA 1
ATOM 651 C C . LYS A 1 84 ? -5.636 -11.368 -1.953 1.00 93.50 84 LYS A C 1
ATOM 653 O O . LYS A 1 84 ? -6.618 -12.068 -2.214 1.00 93.50 84 LYS A O 1
ATOM 658 N N . VAL A 1 85 ? -5.712 -10.223 -1.289 1.00 94.94 85 VAL A N 1
ATOM 659 C CA . VAL A 1 85 ? -6.969 -9.646 -0.821 1.00 94.94 85 VAL A CA 1
ATOM 660 C C . VAL A 1 85 ? -6.996 -8.146 -1.053 1.00 94.94 85 VAL A C 1
ATOM 662 O O . VAL A 1 85 ? -6.020 -7.454 -0.795 1.00 94.94 85 VAL A O 1
ATOM 665 N N . ASN A 1 86 ? -8.141 -7.633 -1.490 1.00 95.50 86 ASN A N 1
ATOM 666 C CA . ASN A 1 86 ? -8.433 -6.212 -1.411 1.00 95.50 86 ASN A CA 1
ATOM 667 C C . ASN A 1 86 ? -9.242 -5.945 -0.139 1.00 95.50 86 ASN A C 1
ATOM 669 O O . ASN A 1 86 ? -10.425 -6.286 -0.068 1.00 95.50 86 ASN A O 1
ATOM 673 N N . ILE A 1 87 ? -8.586 -5.384 0.882 1.00 95.75 87 ILE A N 1
ATOM 674 C CA . ILE A 1 87 ? -9.180 -5.188 2.211 1.00 95.75 87 ILE A CA 1
ATOM 675 C C . ILE A 1 87 ? -10.354 -4.209 2.129 1.00 95.75 87 ILE A C 1
ATOM 677 O O . ILE A 1 87 ? -11.409 -4.485 2.704 1.00 95.75 87 ILE A O 1
ATOM 681 N N . ALA A 1 88 ? -10.216 -3.101 1.389 1.00 96.50 88 ALA A N 1
ATOM 682 C CA . ALA A 1 88 ? -11.284 -2.108 1.283 1.00 96.50 88 ALA A CA 1
ATOM 683 C C . ALA A 1 88 ? -12.563 -2.697 0.680 1.00 96.50 88 ALA A C 1
ATOM 685 O O . ALA A 1 88 ? -13.662 -2.439 1.178 1.00 96.50 88 ALA A O 1
ATOM 686 N N . GLN A 1 89 ? -12.428 -3.524 -0.356 1.00 96.50 89 GLN A N 1
ATOM 687 C CA . GLN A 1 89 ? -13.557 -4.197 -0.993 1.00 96.50 89 GLN A CA 1
ATOM 688 C C . GLN A 1 89 ? -14.119 -5.314 -0.111 1.00 96.50 89 GLN A C 1
ATOM 690 O O . GLN A 1 89 ? -15.330 -5.369 0.104 1.00 96.50 89 GLN A O 1
ATOM 695 N N . ALA A 1 90 ? -13.260 -6.176 0.439 1.00 95.81 90 ALA A N 1
ATOM 696 C CA . ALA A 1 90 ? -13.678 -7.337 1.225 1.00 95.81 90 ALA A CA 1
ATOM 697 C C . ALA A 1 90 ? -14.362 -6.955 2.546 1.00 95.81 90 ALA A C 1
ATOM 699 O O . ALA A 1 90 ? -15.324 -7.609 2.949 1.00 95.81 90 ALA A O 1
ATOM 700 N N . ALA A 1 91 ? -13.896 -5.891 3.205 1.00 95.38 91 ALA A N 1
ATOM 701 C CA . ALA A 1 91 ? -14.487 -5.368 4.435 1.00 95.38 91 ALA A CA 1
ATOM 702 C C . ALA A 1 91 ? -15.557 -4.286 4.185 1.00 95.38 91 ALA A C 1
ATOM 704 O O . ALA A 1 91 ? -16.173 -3.805 5.133 1.00 95.38 91 ALA A O 1
ATOM 705 N N . GLY A 1 92 ? -15.805 -3.890 2.930 1.00 96.25 92 GLY A N 1
ATOM 706 C CA . GLY A 1 92 ? -16.792 -2.859 2.595 1.00 96.25 92 GLY A CA 1
ATOM 707 C C . GLY A 1 92 ? -16.436 -1.470 3.137 1.00 96.25 92 GLY A C 1
ATOM 708 O O . GLY A 1 92 ? -17.330 -0.694 3.486 1.00 96.25 92 GLY A O 1
ATOM 709 N N . LEU A 1 93 ? -15.141 -1.144 3.207 1.00 96.94 93 LEU A N 1
ATOM 710 C CA . LEU A 1 93 ? -14.643 0.053 3.887 1.00 96.94 93 LEU A CA 1
ATOM 711 C C . LEU A 1 93 ? -15.090 1.357 3.220 1.00 96.94 93 LEU A C 1
ATOM 713 O O . LEU A 1 93 ? -15.254 2.353 3.915 1.00 96.94 93 LEU A O 1
ATOM 717 N N . ARG A 1 94 ? -15.378 1.358 1.912 1.00 96.12 94 ARG A N 1
ATOM 718 C CA . ARG A 1 94 ? -15.906 2.538 1.196 1.00 96.12 94 ARG A CA 1
ATOM 719 C C . ARG A 1 94 ? -17.229 3.069 1.770 1.00 96.12 94 ARG A C 1
ATOM 721 O O . ARG A 1 94 ? -17.569 4.222 1.538 1.00 96.12 94 ARG A O 1
ATOM 728 N N . GLY A 1 95 ? -17.986 2.238 2.492 1.00 95.06 95 GLY A N 1
ATOM 729 C CA . GLY A 1 95 ? -19.216 2.646 3.176 1.00 95.06 95 GLY A CA 1
ATOM 730 C C . GLY A 1 95 ? -19.014 3.129 4.614 1.00 95.06 95 GLY A C 1
ATOM 731 O O . GLY A 1 95 ? -20.009 3.361 5.297 1.00 95.06 95 GLY A O 1
ATOM 732 N N . SER A 1 96 ? -17.772 3.209 5.098 1.00 97.38 96 SER A N 1
ATOM 733 C CA . SER A 1 96 ? -17.494 3.492 6.507 1.00 97.38 96 SER A CA 1
ATOM 734 C C . SER A 1 96 ? -17.849 4.924 6.892 1.00 97.38 96 SER A C 1
ATOM 736 O O . SER A 1 96 ? -17.639 5.858 6.120 1.00 97.38 96 SER A O 1
ATOM 738 N N . THR A 1 97 ? -18.343 5.101 8.115 1.00 97.00 97 THR A N 1
ATOM 739 C CA . THR A 1 97 ? -18.661 6.419 8.692 1.00 97.00 97 THR A CA 1
ATOM 740 C C . THR A 1 97 ? -17.564 6.966 9.597 1.00 97.00 97 THR A C 1
ATOM 742 O O . THR A 1 97 ? -17.615 8.133 9.970 1.00 97.00 97 THR A O 1
ATOM 745 N N . GLY A 1 98 ? -16.590 6.136 9.962 1.00 96.19 98 GLY A N 1
ATOM 746 C CA . GLY A 1 98 ? -15.502 6.502 10.855 1.00 96.19 98 GLY A CA 1
ATOM 747 C C . GLY A 1 98 ? -14.464 5.394 10.956 1.00 96.19 98 GLY A C 1
ATOM 748 O O . GLY A 1 98 ? -14.745 4.229 10.654 1.00 96.19 98 GLY A O 1
ATOM 749 N N . VAL A 1 99 ? -13.271 5.764 11.409 1.00 97.25 99 VAL A N 1
ATOM 750 C CA . VAL A 1 99 ? -12.231 4.825 11.832 1.00 97.25 99 VAL A CA 1
ATOM 751 C C . VAL A 1 99 ? -11.635 5.299 13.150 1.00 97.25 99 VAL A C 1
ATOM 753 O O . VAL A 1 99 ? -11.392 6.489 13.353 1.00 97.25 99 VAL A O 1
ATOM 756 N N . THR A 1 100 ? -11.444 4.366 14.076 1.00 95.56 100 THR A N 1
ATOM 757 C CA . THR A 1 100 ? -10.788 4.623 15.359 1.00 95.56 100 THR A CA 1
ATOM 758 C C . THR A 1 100 ? -9.469 3.875 15.415 1.00 95.56 100 THR A C 1
ATOM 760 O O . THR A 1 100 ? -9.416 2.677 15.132 1.00 95.56 100 THR A O 1
ATOM 763 N N . LEU A 1 101 ? -8.413 4.576 15.824 1.00 95.25 101 LEU A N 1
ATOM 764 C CA . LEU A 1 101 ? -7.128 3.960 16.105 1.00 95.25 101 LEU A CA 1
ATOM 765 C C . LEU A 1 101 ? -7.121 3.396 17.529 1.00 95.25 101 LEU A C 1
ATOM 767 O O . LEU A 1 101 ? -7.414 4.091 18.506 1.00 95.25 101 LEU A O 1
ATOM 771 N N . MET A 1 102 ? -6.741 2.131 17.642 1.00 94.62 102 MET A N 1
ATOM 772 C CA . MET A 1 102 ? -6.615 1.403 18.897 1.00 94.62 102 MET A CA 1
ATOM 773 C C . MET A 1 102 ? -5.161 0.970 19.107 1.00 94.62 102 MET A C 1
ATOM 775 O O . MET A 1 102 ? -4.458 0.645 18.149 1.00 94.62 102 MET A O 1
ATOM 779 N N . ARG A 1 103 ? -4.722 0.900 20.365 1.00 93.75 103 ARG A N 1
ATOM 780 C CA . ARG A 1 103 ? -3.401 0.409 20.782 1.00 93.75 103 ARG A CA 1
ATOM 781 C C . ARG A 1 103 ? -3.548 -0.810 21.672 1.00 93.75 103 ARG A C 1
ATOM 783 O O . ARG A 1 103 ? -4.364 -0.794 22.588 1.00 93.75 103 ARG A O 1
ATOM 790 N N . ARG A 1 104 ? -2.730 -1.835 21.462 1.00 93.00 104 ARG A N 1
ATOM 791 C CA . ARG A 1 104 ? -2.657 -2.973 22.376 1.00 93.00 104 ARG A CA 1
ATOM 792 C C . ARG A 1 104 ? -1.971 -2.563 23.679 1.00 93.00 104 ARG A C 1
ATOM 794 O O . ARG A 1 104 ? -0.874 -2.008 23.675 1.00 93.00 104 ARG A O 1
ATOM 801 N N . ASP A 1 105 ? -2.607 -2.866 24.798 1.00 91.94 105 ASP A N 1
ATOM 802 C CA . ASP A 1 105 ? -1.962 -2.923 26.102 1.00 91.94 105 ASP A CA 1
ATOM 803 C C . ASP A 1 105 ? -1.319 -4.304 26.265 1.00 91.94 105 ASP A C 1
ATOM 805 O O . ASP A 1 105 ? -2.005 -5.313 26.418 1.00 91.94 105 ASP A O 1
ATOM 809 N N . PHE A 1 106 ? 0.011 -4.356 26.245 1.00 86.88 106 PHE A N 1
ATOM 810 C CA . PHE A 1 106 ? 0.774 -5.602 26.367 1.00 86.88 106 PHE A CA 1
ATOM 811 C C . PHE A 1 106 ? 0.695 -6.254 27.755 1.00 86.88 106 PHE A C 1
ATOM 813 O O . PHE A 1 106 ? 1.088 -7.406 27.912 1.00 86.88 106 PHE A O 1
ATOM 820 N N . SER A 1 107 ? 0.182 -5.557 28.772 1.00 89.75 107 SER A N 1
ATOM 821 C CA . SER A 1 107 ? -0.035 -6.150 30.095 1.00 89.75 107 SER A CA 1
ATOM 822 C C . SER A 1 107 ? -1.339 -6.947 30.176 1.00 89.75 107 SER A C 1
ATOM 824 O O . SER A 1 107 ? -1.396 -7.966 30.866 1.00 89.75 107 SER A O 1
ATOM 826 N N . THR A 1 108 ? -2.376 -6.515 29.452 1.00 90.94 108 THR A N 1
ATOM 827 C CA . THR A 1 108 ? -3.709 -7.146 29.444 1.00 90.94 108 THR A CA 1
ATOM 828 C C . THR A 1 108 ? -4.021 -7.895 28.147 1.00 90.94 108 THR A C 1
ATOM 830 O O . THR A 1 108 ? -4.973 -8.677 28.094 1.00 90.94 108 THR A O 1
ATOM 833 N N . GLY A 1 109 ? -3.247 -7.651 27.089 1.00 87.50 109 GLY A N 1
ATOM 834 C CA . GLY A 1 109 ? -3.483 -8.124 25.726 1.00 87.50 109 GLY A CA 1
ATOM 835 C C . GLY A 1 109 ? -4.668 -7.450 25.023 1.00 87.50 109 GLY A C 1
ATOM 836 O O . GLY A 1 109 ? -4.981 -7.818 23.890 1.00 87.50 109 GLY A O 1
ATOM 837 N N . GLN A 1 110 ? -5.344 -6.497 25.676 1.00 92.19 110 GLN A N 1
ATOM 838 C CA . GLN A 1 110 ? -6.544 -5.835 25.160 1.00 92.19 110 GLN A CA 1
ATOM 839 C C . GLN A 1 110 ? -6.197 -4.602 24.326 1.00 92.19 110 GLN A C 1
ATOM 841 O O . GLN A 1 110 ? -5.164 -3.973 24.523 1.00 92.19 110 GLN A O 1
ATOM 846 N N . PHE A 1 111 ? -7.087 -4.237 23.405 1.00 93.25 111 PHE A N 1
ATOM 847 C CA . PHE A 1 111 ? -6.968 -2.998 22.642 1.00 93.25 111 PHE A CA 1
ATOM 848 C C . PHE A 1 111 ? -7.685 -1.847 23.349 1.00 93.25 111 PHE A C 1
ATOM 850 O O . PHE A 1 111 ? -8.886 -1.915 23.612 1.00 93.25 111 PHE A O 1
ATOM 857 N N . GLU A 1 112 ? -6.947 -0.773 23.601 1.00 93.38 112 GLU A N 1
ATOM 858 C CA . GLU A 1 112 ? -7.425 0.483 24.164 1.00 93.38 112 GLU A CA 1
ATOM 859 C C . GLU A 1 112 ? -7.569 1.536 23.065 1.00 93.38 112 GLU A C 1
ATOM 861 O O . GLU A 1 112 ? -6.753 1.616 22.146 1.00 93.38 112 GLU A O 1
ATOM 866 N N . LYS A 1 113 ? -8.607 2.366 23.157 1.00 92.38 113 LYS A N 1
ATOM 867 C CA . LYS A 1 113 ? -8.830 3.452 22.202 1.00 92.38 113 LYS A CA 1
ATOM 868 C C . LYS A 1 113 ? -7.765 4.537 22.369 1.00 92.38 113 LYS A C 1
ATOM 870 O O . LYS A 1 113 ? -7.568 5.011 23.485 1.00 92.38 113 LYS A O 1
ATOM 875 N N . ILE A 1 114 ? -7.130 4.935 21.264 1.00 89.06 114 ILE A N 1
ATOM 876 C CA . ILE A 1 114 ? -6.346 6.173 21.196 1.00 89.06 114 ILE A CA 1
ATOM 877 C C . ILE A 1 114 ? -7.314 7.308 20.863 1.00 89.06 114 ILE A C 1
ATOM 879 O O . ILE A 1 114 ? -7.875 7.906 21.772 1.00 89.06 114 ILE A O 1
ATOM 883 N N . ASP A 1 115 ? -7.591 7.523 19.577 1.00 86.94 115 ASP A N 1
ATOM 884 C CA . ASP A 1 115 ? -8.405 8.627 19.080 1.00 86.94 115 ASP A CA 1
ATOM 885 C C . ASP A 1 115 ? -9.172 8.217 17.810 1.00 86.94 115 ASP A C 1
ATOM 887 O O . ASP A 1 115 ? -8.737 7.322 17.072 1.00 86.94 115 ASP A O 1
ATOM 891 N N . PRO A 1 116 ? -10.345 8.826 17.551 1.00 91.88 116 PRO A N 1
ATOM 892 C CA . PRO A 1 116 ? -10.975 8.752 16.239 1.00 91.88 116 PRO A CA 1
ATOM 893 C C . PRO A 1 116 ? -10.133 9.519 15.211 1.00 91.88 116 PRO A C 1
ATOM 895 O O . PRO A 1 116 ? -9.640 10.607 15.504 1.00 91.88 116 PRO A O 1
ATOM 898 N N . MET A 1 117 ? -10.006 8.973 14.004 1.00 93.25 117 MET A N 1
ATOM 899 C CA . MET A 1 117 ? -9.354 9.678 12.901 1.00 93.25 117 MET A CA 1
ATOM 900 C C . MET A 1 117 ? -10.348 10.602 12.189 1.00 93.25 117 MET A C 1
ATOM 902 O O . MET A 1 117 ? -11.566 10.414 12.261 1.00 93.25 117 MET A O 1
ATOM 906 N N . THR A 1 118 ? -9.828 11.618 11.511 1.00 94.69 118 THR A N 1
ATOM 907 C CA . THR A 1 118 ? -10.618 12.568 10.720 1.00 94.69 118 THR A CA 1
ATOM 908 C C . THR A 1 118 ? -11.236 11.907 9.485 1.00 94.69 118 THR A C 1
ATOM 910 O O . THR A 1 118 ? -10.830 10.826 9.054 1.00 94.69 118 THR A O 1
ATOM 913 N N . GLN A 1 119 ? -12.220 12.577 8.878 1.00 93.38 119 GLN A N 1
ATOM 914 C CA . GLN A 1 119 ? -12.868 12.071 7.667 1.00 93.38 119 GLN A CA 1
ATOM 915 C C . GLN A 1 119 ? -11.901 11.986 6.474 1.00 93.38 119 GLN A C 1
ATOM 917 O O . GLN A 1 119 ? -11.990 11.046 5.686 1.00 93.38 119 GLN A O 1
ATOM 922 N N . ASP A 1 120 ? -10.967 12.931 6.360 1.00 93.50 120 ASP A N 1
ATOM 923 C CA . ASP A 1 120 ? -9.970 12.943 5.286 1.00 93.50 120 ASP A CA 1
ATOM 924 C C . ASP A 1 120 ? -8.971 11.785 5.449 1.00 93.50 120 ASP A C 1
ATOM 926 O O . ASP A 1 120 ? -8.646 11.095 4.483 1.00 93.50 120 ASP A O 1
ATOM 930 N N . GLU A 1 121 ? -8.547 11.496 6.683 1.00 94.88 121 GLU A N 1
ATOM 931 C CA . GLU A 1 121 ? -7.699 10.335 6.985 1.00 94.88 121 GLU A CA 1
ATOM 932 C C . GLU A 1 121 ? -8.430 9.009 6.754 1.00 94.88 121 GLU A C 1
ATOM 934 O O . GLU A 1 121 ? -7.821 8.063 6.257 1.00 94.88 121 GLU A O 1
ATOM 939 N N . LEU A 1 122 ? -9.731 8.934 7.066 1.00 95.94 122 LEU A N 1
ATOM 940 C CA . LEU A 1 122 ? -10.560 7.773 6.739 1.00 95.94 122 LEU A CA 1
ATOM 941 C C . LEU A 1 122 ? -10.566 7.512 5.230 1.00 95.94 122 LEU A C 1
ATOM 943 O O . LEU A 1 122 ? -10.322 6.382 4.812 1.00 95.94 122 LEU A O 1
ATOM 947 N N . ILE A 1 123 ? -10.839 8.539 4.420 1.00 95.31 123 ILE A N 1
ATOM 948 C CA . ILE A 1 123 ? -10.849 8.421 2.954 1.00 95.31 123 ILE A CA 1
ATOM 949 C C . ILE A 1 123 ? -9.479 7.949 2.465 1.00 95.31 123 ILE A C 1
ATOM 951 O O . ILE A 1 123 ? -9.402 6.967 1.730 1.00 95.31 123 ILE A O 1
ATOM 955 N N . ARG A 1 124 ? -8.396 8.563 2.955 1.00 94.44 124 ARG A N 1
ATOM 956 C CA . ARG A 1 124 ? -7.037 8.198 2.542 1.00 94.44 124 ARG A CA 1
ATOM 957 C C . ARG A 1 124 ? -6.657 6.774 2.956 1.00 94.44 124 ARG A C 1
ATOM 959 O O . ARG A 1 124 ? -6.047 6.064 2.166 1.00 94.44 124 ARG A O 1
ATOM 966 N N . LEU A 1 125 ? -7.060 6.309 4.142 1.00 95.56 125 LEU A N 1
ATOM 967 C CA . LEU A 1 125 ? -6.879 4.910 4.557 1.00 95.56 125 LEU A CA 1
ATOM 968 C C . LEU A 1 125 ? -7.661 3.934 3.676 1.00 95.56 125 LEU A C 1
ATOM 970 O O . LEU A 1 125 ? -7.136 2.877 3.328 1.00 95.56 125 LEU A O 1
ATOM 974 N N . ILE A 1 126 ? -8.905 4.264 3.319 1.00 96.31 126 ILE A N 1
ATOM 975 C CA . ILE A 1 126 ? -9.713 3.436 2.414 1.00 96.31 126 ILE A CA 1
ATOM 976 C C . ILE A 1 126 ? -9.015 3.319 1.066 1.00 96.31 126 ILE A C 1
ATOM 978 O O . ILE A 1 126 ? -8.874 2.203 0.567 1.00 96.31 126 ILE A O 1
ATOM 982 N N . ASP A 1 127 ? -8.538 4.436 0.519 1.00 93.88 127 ASP A N 1
ATOM 983 C CA . ASP A 1 127 ? -7.794 4.436 -0.734 1.00 93.88 127 ASP A CA 1
ATOM 984 C C . ASP A 1 127 ? -6.551 3.560 -0.596 1.00 93.88 127 ASP A C 1
ATOM 986 O O . ASP A 1 127 ? -6.355 2.668 -1.419 1.00 93.88 127 ASP A O 1
ATOM 990 N N . ILE A 1 128 ? -5.777 3.695 0.490 1.00 94.44 128 ILE A N 1
ATOM 991 C CA . ILE A 1 128 ? -4.609 2.845 0.778 1.00 94.44 128 ILE A CA 1
ATOM 992 C C . ILE A 1 128 ? -4.955 1.354 0.863 1.00 94.44 128 ILE A C 1
ATOM 994 O O . ILE A 1 128 ? -4.151 0.520 0.456 1.00 94.44 128 ILE A O 1
ATOM 998 N N . PHE A 1 129 ? -6.142 0.980 1.325 1.00 95.38 129 PHE A N 1
ATOM 999 C CA . PHE A 1 129 ? -6.557 -0.423 1.391 1.00 95.38 129 PHE A CA 1
ATOM 1000 C C . PHE A 1 129 ? -7.255 -0.945 0.132 1.00 95.38 129 PHE A C 1
ATOM 1002 O O . PHE A 1 129 ? -7.452 -2.159 0.020 1.00 95.38 129 PHE A O 1
ATOM 1009 N N . ASP A 1 130 ? -7.616 -0.082 -0.818 1.00 94.50 130 ASP A N 1
ATOM 1010 C CA . ASP A 1 130 ? -8.314 -0.469 -2.047 1.00 94.50 130 ASP A CA 1
ATOM 1011 C C . ASP A 1 130 ? -7.355 -0.905 -3.154 1.00 94.50 130 ASP A C 1
ATOM 1013 O O . ASP A 1 130 ? -7.258 -0.310 -4.225 1.00 94.50 130 ASP A O 1
ATOM 1017 N N . ARG A 1 131 ? -6.621 -1.977 -2.867 1.00 91.12 131 ARG A N 1
ATOM 1018 C CA . ARG A 1 131 ? -5.722 -2.653 -3.805 1.00 91.12 131 ARG A CA 1
ATOM 1019 C C . ARG A 1 131 ? -5.558 -4.111 -3.446 1.00 91.12 131 ARG A C 1
ATOM 1021 O O . ARG A 1 131 ? -5.828 -4.523 -2.323 1.00 91.12 131 ARG A O 1
ATOM 1028 N N . ASP A 1 132 ? -5.039 -4.868 -4.396 1.00 92.25 132 ASP A N 1
ATOM 1029 C CA . ASP A 1 132 ? -4.653 -6.250 -4.173 1.00 92.25 132 ASP A CA 1
ATOM 1030 C C . ASP A 1 132 ? -3.403 -6.324 -3.287 1.00 92.25 132 ASP A C 1
ATOM 1032 O O . ASP A 1 132 ? -2.286 -6.064 -3.737 1.00 92.25 132 ASP A O 1
ATOM 1036 N N . ILE A 1 133 ? -3.605 -6.691 -2.024 1.00 92.25 133 ILE A N 1
ATOM 1037 C CA . ILE A 1 133 ? -2.551 -6.926 -1.039 1.00 92.25 133 ILE A CA 1
ATOM 1038 C C . ILE A 1 133 ? -2.167 -8.411 -1.077 1.00 92.25 133 ILE A C 1
ATOM 1040 O O . ILE A 1 133 ? -3.036 -9.265 -0.862 1.00 92.25 133 ILE A O 1
ATOM 1044 N N . PRO A 1 134 ? -0.893 -8.743 -1.349 1.00 91.88 134 PRO A N 1
ATOM 1045 C CA . PRO A 1 134 ? -0.375 -10.099 -1.232 1.00 91.88 134 PRO A CA 1
ATOM 1046 C C . PRO A 1 134 ? -0.586 -10.662 0.170 1.00 91.88 134 PRO A C 1
ATOM 1048 O O . PRO A 1 134 ? -0.351 -9.975 1.166 1.00 91.88 134 PRO A O 1
ATOM 1051 N N . LEU A 1 135 ? -1.002 -11.923 0.235 1.00 93.00 135 LEU A N 1
ATOM 1052 C CA . LEU A 1 135 ? -1.076 -12.688 1.470 1.00 93.00 135 LEU A CA 1
ATOM 1053 C C . LEU A 1 135 ? 0.112 -13.645 1.565 1.00 93.00 135 LEU A C 1
ATOM 1055 O O . LEU A 1 135 ? 0.519 -14.267 0.580 1.00 93.00 135 LEU A O 1
ATOM 1059 N N . SER A 1 136 ? 0.641 -13.776 2.774 1.00 90.12 136 SER A N 1
ATOM 1060 C CA . SER A 1 136 ? 1.730 -14.677 3.133 1.00 90.12 136 SER A CA 1
ATOM 1061 C C . SER A 1 136 ? 1.332 -15.565 4.306 1.00 90.12 136 SER A C 1
ATOM 1063 O O . SER A 1 136 ? 0.382 -15.275 5.040 1.00 90.12 136 SER A O 1
ATOM 1065 N N . ASP A 1 137 ? 2.094 -16.638 4.516 1.00 88.75 137 ASP A N 1
ATOM 1066 C CA . ASP A 1 137 ? 1.937 -17.481 5.698 1.00 88.75 137 ASP A CA 1
ATOM 1067 C C . ASP A 1 137 ? 1.968 -16.642 6.980 1.00 88.75 137 ASP A C 1
ATOM 1069 O O . ASP A 1 137 ? 2.716 -15.665 7.090 1.00 88.75 137 ASP A O 1
ATOM 1073 N N . THR A 1 138 ? 1.144 -17.032 7.954 1.00 80.44 138 THR A N 1
ATOM 1074 C CA . THR A 1 138 ? 1.027 -16.306 9.219 1.00 80.44 138 THR A CA 1
ATOM 1075 C C . THR A 1 138 ? 2.352 -16.249 9.945 1.00 80.44 138 THR A C 1
ATOM 1077 O O . THR A 1 138 ? 2.940 -17.281 10.282 1.00 80.44 138 THR A O 1
ATOM 1080 N N . ILE A 1 139 ? 2.741 -15.036 10.30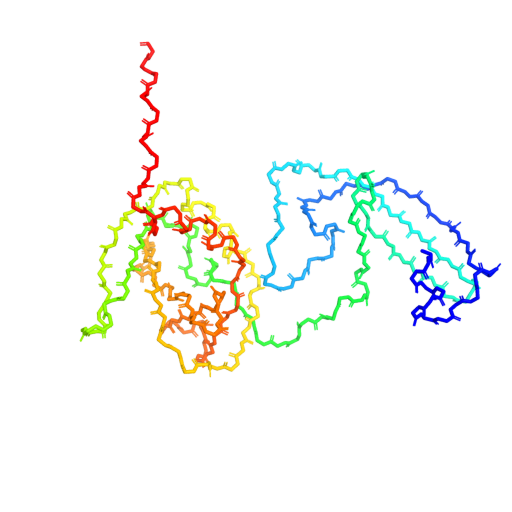1 1.00 77.25 139 ILE A N 1
ATOM 1081 C CA . ILE A 1 139 ? 3.783 -14.789 11.284 1.00 77.25 139 ILE A CA 1
ATOM 1082 C C . ILE A 1 139 ? 3.105 -14.734 12.653 1.00 77.25 139 ILE A C 1
ATOM 1084 O O . ILE A 1 139 ? 2.105 -14.039 12.833 1.00 77.25 139 ILE A O 1
ATOM 1088 N N . ASN A 1 140 ? 3.616 -15.504 13.616 1.00 76.25 140 ASN A N 1
ATOM 1089 C CA . ASN A 1 140 ? 3.124 -15.454 14.989 1.00 76.25 140 ASN A CA 1
ATOM 1090 C C . ASN A 1 140 ? 3.581 -14.139 15.629 1.00 76.25 140 ASN A C 1
ATOM 1092 O O . ASN A 1 140 ? 4.660 -14.086 16.213 1.00 76.25 140 ASN A O 1
ATOM 1096 N N . CYS A 1 141 ? 2.783 -13.090 15.455 1.00 80.44 141 CYS A N 1
ATOM 1097 C CA . CYS A 1 141 ? 3.100 -11.751 15.915 1.00 80.44 141 CYS A CA 1
ATOM 1098 C C . CYS A 1 141 ? 1.944 -11.124 16.687 1.00 80.44 141 CYS A C 1
ATOM 1100 O O . CYS A 1 141 ? 0.787 -11.178 16.265 1.00 80.44 141 CYS A O 1
ATOM 1102 N N . GLU A 1 142 ? 2.282 -10.482 17.803 1.00 87.06 142 GLU A N 1
ATOM 1103 C CA . GLU A 1 142 ? 1.370 -9.611 18.531 1.00 87.06 142 GLU A CA 1
ATOM 1104 C C . GLU A 1 142 ? 1.446 -8.198 17.952 1.00 87.06 142 GLU A C 1
ATOM 1106 O O . GLU A 1 142 ? 2.389 -7.446 18.187 1.00 87.06 142 GLU A O 1
ATOM 1111 N N . THR A 1 143 ? 0.428 -7.838 17.180 1.00 91.88 143 THR A N 1
ATOM 1112 C CA . THR A 1 143 ? 0.293 -6.509 16.578 1.00 91.88 143 THR A CA 1
ATOM 1113 C C . THR A 1 143 ? 0.152 -5.414 17.631 1.00 91.88 143 THR A C 1
ATOM 1115 O O . THR A 1 143 ? -0.507 -5.591 18.659 1.00 91.88 143 THR A O 1
ATOM 1118 N N . VAL A 1 144 ? 0.730 -4.245 17.370 1.00 92.81 144 VAL A N 1
ATOM 1119 C CA . VAL A 1 144 ? 0.692 -3.111 18.305 1.00 92.81 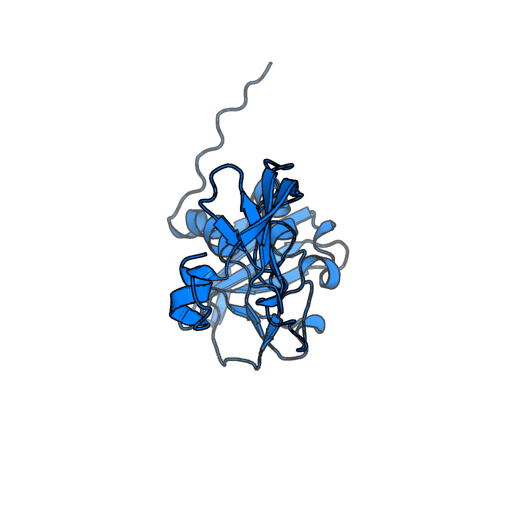144 VAL A CA 1
ATOM 1120 C C . VAL A 1 144 ? -0.591 -2.294 18.147 1.00 92.81 144 VAL A C 1
ATOM 1122 O O . VAL A 1 144 ? -1.132 -1.799 19.139 1.00 92.81 144 VAL A O 1
ATOM 1125 N N . PHE A 1 145 ? -1.094 -2.142 16.921 1.00 94.44 145 PHE A N 1
ATOM 1126 C CA . PHE A 1 145 ? -2.220 -1.263 16.609 1.00 94.44 145 PHE A CA 1
ATOM 1127 C C . PHE A 1 145 ? -3.378 -2.012 15.960 1.00 94.44 145 PHE A C 1
ATOM 1129 O O . PHE A 1 145 ? -3.220 -3.096 15.398 1.00 94.44 145 PHE A O 1
ATOM 1136 N N . ARG A 1 146 ? -4.566 -1.413 16.035 1.00 95.69 146 ARG A N 1
ATOM 1137 C CA . ARG A 1 146 ? -5.753 -1.889 15.327 1.00 95.69 146 ARG A CA 1
ATOM 1138 C C . ARG A 1 146 ? -6.583 -0.714 14.834 1.00 95.69 146 ARG A C 1
ATOM 1140 O O . ARG A 1 146 ? -6.835 0.224 15.584 1.00 95.69 146 ARG A O 1
ATOM 1147 N N . LEU A 1 147 ? -6.991 -0.776 13.575 1.00 96.62 147 LEU A N 1
ATOM 1148 C CA . LEU A 1 147 ? -7.897 0.172 12.942 1.00 96.62 147 LEU A CA 1
ATOM 1149 C C . LEU A 1 147 ? -9.306 -0.413 12.976 1.00 96.62 147 LEU A C 1
ATOM 1151 O O . LEU A 1 147 ? -9.568 -1.440 12.348 1.00 96.62 147 LEU A O 1
ATOM 1155 N N . ASP A 1 148 ? -10.199 0.236 13.715 1.00 97.31 148 ASP A N 1
ATOM 1156 C CA . ASP A 1 148 ? -11.593 -0.174 13.863 1.00 97.31 148 ASP A CA 1
ATOM 1157 C C . ASP A 1 148 ? -12.486 0.705 12.976 1.00 97.31 148 ASP A C 1
ATOM 1159 O O . ASP A 1 148 ? -12.737 1.868 13.296 1.00 97.31 148 ASP A O 1
ATOM 1163 N N . PHE A 1 149 ? -12.953 0.150 11.856 1.00 97.69 149 PHE A N 1
ATOM 1164 C CA . PHE A 1 149 ? -13.816 0.814 10.878 1.00 97.69 149 PHE A CA 1
ATOM 1165 C C . PHE A 1 149 ? -15.296 0.571 11.177 1.00 97.69 149 PHE A C 1
ATOM 1167 O O . PHE A 1 149 ? -15.751 -0.572 11.289 1.00 97.69 149 PHE A O 1
ATOM 1174 N N . GLU A 1 150 ? -16.073 1.648 11.237 1.00 97.31 150 GLU A N 1
ATOM 1175 C CA . GLU A 1 150 ? -17.527 1.598 11.393 1.00 97.31 150 GLU A CA 1
ATOM 1176 C C . GLU A 1 150 ? -18.198 1.447 10.024 1.00 97.31 150 GLU A C 1
ATOM 1178 O O . GLU A 1 150 ? -18.442 2.437 9.336 1.00 97.31 150 GLU A O 1
ATOM 1183 N N . THR A 1 151 ? -18.491 0.211 9.607 1.00 96.88 151 THR A N 1
ATOM 1184 C CA . THR A 1 151 ? -19.114 -0.068 8.299 1.00 96.88 151 THR A CA 1
ATOM 1185 C C . THR A 1 151 ? -20.623 -0.324 8.424 1.00 96.88 151 THR A C 1
ATOM 1187 O O . THR A 1 151 ? -21.098 -0.712 9.496 1.00 96.88 151 THR A O 1
ATOM 1190 N N . PRO A 1 152 ? -21.401 -0.244 7.323 1.00 94.75 152 PRO A N 1
ATOM 1191 C CA . PRO A 1 152 ? -22.824 -0.601 7.334 1.00 94.75 152 PRO A CA 1
ATOM 1192 C C . PRO A 1 152 ? -23.088 -2.064 7.721 1.00 94.75 152 PRO A C 1
ATOM 1194 O O . PRO A 1 152 ? -24.188 -2.404 8.150 1.00 94.75 152 PRO A O 1
ATOM 1197 N N . SER A 1 153 ? -22.086 -2.935 7.557 1.00 91.88 153 SER A N 1
ATOM 1198 C CA . SER A 1 153 ? -22.152 -4.361 7.899 1.00 91.88 153 SER A CA 1
ATOM 1199 C C . SER A 1 153 ? -21.760 -4.669 9.350 1.00 91.88 153 SER A C 1
ATOM 1201 O O . SER A 1 153 ? -21.899 -5.809 9.790 1.00 91.88 153 SER A O 1
ATOM 1203 N N . GLY A 1 154 ? -21.286 -3.665 10.094 1.00 93.44 154 GLY A N 1
ATOM 1204 C CA . GLY A 1 154 ? -20.732 -3.806 11.438 1.00 93.44 154 GLY A CA 1
ATOM 1205 C C . GLY A 1 154 ? -19.289 -3.310 11.536 1.00 93.44 154 GLY A C 1
ATOM 1206 O O . GLY A 1 154 ? -18.737 -2.735 10.596 1.00 93.44 154 GLY A O 1
ATOM 1207 N N . LEU A 1 155 ? -18.679 -3.528 12.699 1.00 95.56 155 LEU A N 1
ATOM 1208 C CA . LEU A 1 155 ? -17.299 -3.130 12.960 1.00 95.56 155 LEU A CA 1
ATOM 1209 C C . LEU A 1 155 ? -16.323 -4.041 12.203 1.00 95.56 155 LEU A C 1
ATOM 1211 O O . LEU A 1 155 ? -16.415 -5.264 12.315 1.00 95.56 155 LEU A O 1
ATOM 1215 N N . GLN A 1 156 ? -15.388 -3.450 11.464 1.00 96.50 156 GLN A N 1
ATOM 1216 C CA . GLN A 1 156 ? -14.311 -4.164 10.778 1.00 96.50 156 GLN A CA 1
ATOM 1217 C C . GLN A 1 156 ? -12.969 -3.760 11.384 1.00 96.50 156 GLN A C 1
ATOM 1219 O O . GLN A 1 156 ? -12.595 -2.593 11.330 1.00 96.50 156 GLN A O 1
ATOM 1224 N N . SER A 1 157 ? -12.247 -4.722 11.956 1.00 96.38 157 SER A N 1
ATOM 1225 C CA . SER A 1 157 ? -11.016 -4.467 12.711 1.00 96.38 157 SER A CA 1
ATOM 1226 C C . SER A 1 157 ? -9.783 -4.996 11.987 1.00 96.38 157 SER A C 1
ATOM 1228 O O . SER A 1 157 ? -9.643 -6.206 11.826 1.00 96.38 157 SER A O 1
ATOM 1230 N N . ILE A 1 158 ? -8.881 -4.118 11.565 1.00 95.94 158 ILE A N 1
ATOM 1231 C CA . ILE A 1 158 ? -7.617 -4.496 10.920 1.00 95.94 158 ILE A CA 1
ATOM 1232 C C . ILE A 1 158 ? -6.493 -4.303 11.930 1.00 95.94 158 ILE A C 1
ATOM 1234 O O . ILE A 1 158 ? -6.216 -3.179 12.338 1.00 95.94 158 ILE A O 1
ATOM 1238 N N . GLU A 1 159 ? -5.869 -5.391 12.366 1.00 94.44 159 GLU A N 1
ATOM 1239 C CA . GLU A 1 159 ? -4.693 -5.336 13.231 1.00 94.44 159 GLU A CA 1
ATOM 1240 C C . GLU A 1 159 ? -3.446 -5.073 12.386 1.00 94.44 159 GLU A C 1
ATOM 1242 O O . GLU A 1 159 ? -3.311 -5.620 11.292 1.00 94.44 159 GLU A O 1
ATOM 1247 N N . TRP A 1 160 ? -2.546 -4.224 12.873 1.00 93.75 160 TRP A N 1
ATOM 1248 C CA . TRP A 1 160 ? -1.403 -3.732 12.109 1.00 93.75 160 TRP A CA 1
ATOM 1249 C C . TRP A 1 160 ? -0.192 -3.451 13.006 1.00 93.75 160 TRP A C 1
ATOM 1251 O O . TRP A 1 160 ? -0.328 -3.168 14.201 1.00 93.75 160 TRP A O 1
ATOM 1261 N N . LEU A 1 161 ? 0.980 -3.484 12.371 1.00 90.44 161 LEU A N 1
ATOM 1262 C CA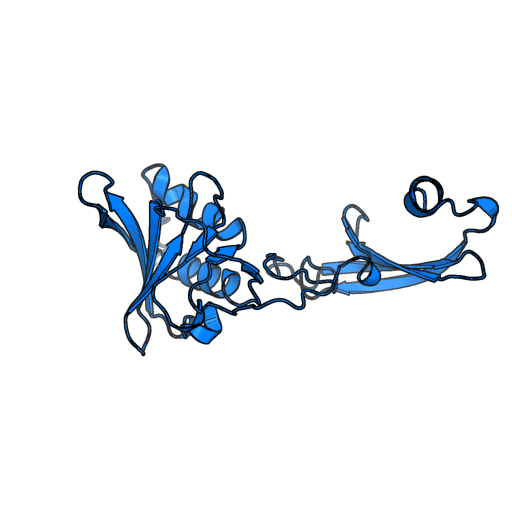 . LEU A 1 161 ? 2.305 -3.212 12.914 1.00 90.44 161 LEU A CA 1
ATOM 1263 C C . LEU A 1 161 ? 2.799 -4.321 13.836 1.00 90.44 161 LEU A C 1
ATOM 1265 O O . LEU A 1 161 ? 2.385 -4.448 14.989 1.00 90.44 161 LEU A O 1
ATOM 1269 N N . CYS A 1 162 ? 3.736 -5.089 13.296 1.00 88.25 162 CYS A N 1
ATOM 1270 C CA . CYS A 1 162 ? 4.537 -6.072 13.996 1.00 88.25 162 CYS A CA 1
ATOM 1271 C C . CYS A 1 162 ? 5.953 -5.510 14.235 1.00 88.25 162 CYS A C 1
ATOM 1273 O O . CYS A 1 162 ? 6.390 -4.604 13.521 1.00 88.25 162 CYS A O 1
ATOM 1275 N N . GLU A 1 163 ? 6.683 -6.015 15.233 1.00 83.75 163 GLU A N 1
ATOM 1276 C CA . GLU A 1 163 ? 8.065 -5.578 15.491 1.00 83.75 163 GLU A CA 1
ATOM 1277 C C . GLU A 1 163 ? 9.000 -5.995 14.346 1.00 83.75 163 GLU A C 1
ATOM 1279 O O . GLU A 1 163 ? 9.812 -5.194 13.877 1.00 83.75 163 GLU A O 1
ATOM 1284 N N . GLU A 1 164 ? 8.838 -7.226 13.859 1.00 84.69 164 GLU A N 1
ATOM 1285 C CA . GLU A 1 164 ? 9.610 -7.797 12.756 1.00 84.69 164 GLU A CA 1
ATOM 1286 C C . GLU A 1 164 ? 9.207 -7.219 11.395 1.00 84.69 164 GLU A C 1
ATOM 1288 O O . GLU A 1 164 ? 10.047 -7.106 10.501 1.00 84.69 164 GLU A O 1
ATOM 1293 N N . ASP A 1 165 ? 7.937 -6.835 11.245 1.00 87.69 165 ASP A N 1
ATOM 1294 C CA . ASP A 1 165 ? 7.398 -6.237 10.026 1.00 87.69 165 ASP A CA 1
ATOM 1295 C C . ASP A 1 165 ? 6.379 -5.132 10.345 1.00 87.69 165 ASP A C 1
ATOM 1297 O O . ASP A 1 165 ? 5.216 -5.364 10.690 1.00 87.69 165 ASP A O 1
ATOM 1301 N N . LYS A 1 166 ? 6.818 -3.886 10.167 1.00 88.81 166 LYS A N 1
ATOM 1302 C CA . LYS A 1 166 ? 6.010 -2.691 10.441 1.00 88.81 166 LYS A CA 1
ATOM 1303 C C . LYS A 1 166 ? 4.820 -2.529 9.494 1.00 88.81 166 LYS A C 1
ATOM 1305 O O . LYS A 1 166 ? 3.935 -1.730 9.782 1.00 88.81 166 LYS A O 1
ATOM 1310 N N . ASN A 1 167 ? 4.794 -3.277 8.397 1.00 90.88 167 ASN A N 1
ATOM 1311 C CA . ASN A 1 167 ? 3.747 -3.250 7.385 1.00 90.88 167 ASN A CA 1
ATOM 1312 C C . ASN A 1 167 ? 2.851 -4.488 7.444 1.00 90.88 167 ASN A C 1
ATOM 1314 O O . ASN A 1 167 ? 1.934 -4.618 6.636 1.00 90.88 167 ASN A O 1
ATOM 1318 N N . LEU A 1 168 ? 3.075 -5.396 8.391 1.00 93.00 168 LEU A N 1
ATOM 1319 C CA . LEU A 1 168 ? 2.221 -6.559 8.548 1.00 93.00 168 LEU A CA 1
ATOM 1320 C C . LEU A 1 168 ? 0.839 -6.140 9.050 1.00 93.00 168 LEU A C 1
ATOM 1322 O O . LEU A 1 168 ? 0.706 -5.416 10.041 1.00 93.00 168 LEU A O 1
ATOM 1326 N N . ALA A 1 169 ? -0.188 -6.640 8.372 1.00 93.88 169 ALA A N 1
ATOM 1327 C CA . ALA A 1 169 ? -1.579 -6.542 8.764 1.00 93.88 169 ALA A CA 1
ATOM 1328 C C . ALA A 1 169 ? -2.221 -7.928 8.860 1.00 93.88 169 ALA A C 1
ATOM 1330 O O . ALA A 1 169 ? -1.877 -8.866 8.135 1.00 93.88 169 ALA A O 1
ATOM 1331 N N . THR A 1 170 ? -3.168 -8.053 9.780 1.00 93.69 170 THR A N 1
ATOM 1332 C CA . THR A 1 170 ? -3.885 -9.297 10.052 1.00 93.69 170 THR A CA 1
ATOM 1333 C C . THR A 1 170 ? -5.251 -9.009 10.665 1.00 93.69 170 THR A C 1
ATOM 1335 O O . THR A 1 170 ? -5.610 -7.865 10.955 1.00 93.69 170 THR A O 1
ATOM 1338 N N . GLY A 1 171 ? -6.041 -10.053 10.867 1.00 91.00 171 GLY A N 1
ATOM 1339 C CA . GLY A 1 171 ? -7.317 -9.951 11.549 1.00 91.00 171 GLY A CA 1
ATOM 1340 C C . GLY A 1 171 ? -8.049 -11.281 11.623 1.00 91.00 171 GLY A C 1
ATOM 1341 O O . GLY A 1 171 ? -7.575 -12.325 11.182 1.00 91.00 171 GLY A O 1
ATOM 1342 N N . THR A 1 172 ? -9.241 -11.236 12.207 1.00 89.12 172 THR A N 1
ATOM 1343 C CA . THR A 1 172 ? -10.094 -12.421 12.400 1.00 89.12 172 THR A CA 1
ATOM 1344 C C . THR A 1 172 ? -11.093 -12.626 11.262 1.00 89.12 172 THR A C 1
ATOM 1346 O O . THR A 1 172 ? -11.813 -13.625 11.229 1.00 89.12 172 THR A O 1
ATOM 1349 N N . GLN A 1 173 ? -11.157 -11.685 10.319 1.00 91.81 173 GLN A N 1
ATOM 1350 C CA . GLN A 1 173 ? -12.069 -11.736 9.186 1.00 91.81 173 GLN A CA 1
ATOM 1351 C C . GLN A 1 173 ? -11.724 -12.876 8.227 1.00 91.81 173 GLN A C 1
ATOM 1353 O O . GLN A 1 173 ? -10.563 -13.172 7.960 1.00 91.81 173 GLN A O 1
ATOM 1358 N N . GLY A 1 174 ? -12.755 -13.478 7.629 1.00 89.56 174 GLY A N 1
ATOM 1359 C CA . GLY A 1 174 ? -12.586 -14.630 6.740 1.00 89.56 174 GLY A CA 1
ATOM 1360 C C . GLY A 1 174 ? -11.766 -14.353 5.475 1.00 89.56 174 GLY A C 1
ATOM 1361 O O . GLY A 1 174 ? -11.181 -15.284 4.929 1.00 89.56 174 GLY A O 1
ATOM 1362 N N . PHE A 1 175 ? -11.677 -13.096 5.026 1.00 92.69 175 PHE A N 1
ATOM 1363 C CA . PHE A 1 175 ? -10.891 -12.730 3.843 1.00 92.69 175 PHE A CA 1
ATOM 1364 C C . PHE A 1 175 ? -9.378 -12.853 4.056 1.00 92.69 175 PHE A C 1
ATOM 1366 O O . PHE A 1 175 ? -8.640 -12.939 3.080 1.00 92.69 175 PHE A O 1
ATOM 1373 N N . TRP A 1 176 ? -8.920 -12.911 5.311 1.00 90.56 176 TRP A N 1
ATOM 1374 C CA . TRP A 1 176 ? -7.527 -13.202 5.630 1.00 90.56 176 TRP A CA 1
ATOM 1375 C C . TRP A 1 176 ? -7.163 -14.656 5.377 1.00 90.56 176 TRP A C 1
ATOM 1377 O O . TRP A 1 176 ? -5.983 -14.951 5.332 1.00 90.56 176 TRP A O 1
ATOM 1387 N N . ILE A 1 177 ? -8.134 -15.573 5.247 1.00 89.31 177 ILE A N 1
ATOM 1388 C CA . ILE A 1 177 ? -7.916 -17.015 5.020 1.00 89.31 177 ILE A CA 1
ATOM 1389 C C . ILE A 1 177 ? -6.880 -17.658 5.965 1.00 89.31 177 ILE A C 1
ATOM 1391 O O . ILE A 1 177 ? -6.233 -18.640 5.614 1.00 89.31 177 ILE A O 1
ATOM 1395 N N . GLY A 1 178 ? -6.747 -17.117 7.182 1.00 88.31 178 GLY A N 1
ATOM 1396 C CA . GLY A 1 178 ? -5.732 -17.547 8.145 1.00 88.31 178 GLY A CA 1
ATOM 1397 C C . GLY A 1 178 ? -4.301 -17.227 7.708 1.00 88.31 178 GLY A C 1
ATOM 1398 O O . GLY A 1 178 ? -3.409 -17.999 8.028 1.00 88.31 178 GLY A O 1
ATOM 1399 N N . MET A 1 179 ? -4.109 -16.141 6.959 1.00 92.75 179 MET A N 1
ATOM 1400 C CA . MET A 1 179 ? -2.852 -15.580 6.456 1.00 92.75 179 MET A CA 1
ATOM 1401 C C . MET A 1 179 ? -2.697 -14.126 6.925 1.00 92.75 179 MET A C 1
ATOM 1403 O O . MET A 1 179 ? -3.632 -13.526 7.458 1.00 92.75 179 MET A O 1
ATOM 1407 N N . THR A 1 180 ? -1.515 -13.554 6.720 1.00 92.94 180 THR A N 1
ATOM 1408 C CA . THR A 1 180 ? -1.218 -12.134 6.971 1.00 92.94 180 THR A CA 1
ATOM 1409 C C . THR A 1 180 ? -0.988 -11.411 5.650 1.00 92.94 180 THR A C 1
ATOM 1411 O O . THR A 1 180 ? -0.586 -12.040 4.675 1.00 92.94 180 THR A O 1
ATOM 1414 N N . GLY A 1 181 ? -1.232 -10.105 5.600 1.00 92.56 181 GLY A N 1
ATOM 1415 C CA . GLY A 1 181 ? -0.936 -9.277 4.428 1.00 92.56 181 GLY A CA 1
ATOM 1416 C C . GLY A 1 181 ? 0.106 -8.210 4.729 1.00 92.56 181 GLY A C 1
ATOM 1417 O O . GLY A 1 181 ? 0.254 -7.797 5.876 1.00 92.56 181 GLY A O 1
ATOM 1418 N N . THR A 1 182 ? 0.794 -7.735 3.697 1.00 91.38 182 THR A N 1
ATOM 1419 C CA . THR A 1 182 ? 1.725 -6.600 3.800 1.00 91.38 182 THR A CA 1
ATOM 1420 C C . THR A 1 182 ? 1.051 -5.353 3.240 1.00 91.38 182 THR A C 1
ATOM 1422 O O . THR A 1 182 ? 0.839 -5.242 2.033 1.00 91.38 182 THR A O 1
ATOM 1425 N N . VAL A 1 183 ? 0.666 -4.426 4.116 1.00 92.44 183 VAL A N 1
ATOM 1426 C CA . VAL A 1 183 ? 0.004 -3.175 3.723 1.00 92.44 183 VAL A CA 1
ATOM 1427 C C . VAL A 1 183 ? 1.026 -2.111 3.308 1.00 92.44 183 VAL A C 1
ATOM 1429 O O . VAL A 1 183 ? 2.181 -2.174 3.731 1.00 92.44 183 VAL A O 1
ATOM 1432 N N . PRO A 1 184 ? 0.632 -1.106 2.510 1.00 92.75 184 PRO A N 1
ATOM 1433 C CA . PRO A 1 184 ? 1.548 -0.039 2.124 1.00 92.75 184 PRO A CA 1
ATOM 1434 C C . PRO A 1 184 ? 2.085 0.767 3.318 1.00 92.75 184 PRO A C 1
ATOM 1436 O O . PRO A 1 184 ? 1.381 0.982 4.308 1.00 92.75 184 PRO A O 1
ATOM 1439 N N . VAL A 1 185 ? 3.311 1.288 3.189 1.00 90.69 185 VAL A N 1
ATOM 1440 C CA . VAL A 1 185 ? 3.991 2.102 4.224 1.00 90.69 185 VAL A CA 1
ATOM 1441 C C . VAL A 1 185 ? 3.188 3.338 4.643 1.00 90.69 185 VAL A C 1
ATOM 1443 O O . VAL A 1 185 ? 3.269 3.772 5.790 1.00 90.69 185 VAL A O 1
ATOM 1446 N N . GLN A 1 186 ? 2.354 3.854 3.740 1.00 92.88 186 GLN A N 1
ATOM 1447 C CA . GLN A 1 186 ? 1.511 5.033 3.918 1.00 92.88 186 GLN A CA 1
ATOM 1448 C C . GLN A 1 186 ? 0.479 4.859 5.041 1.00 92.88 186 GLN A C 1
ATOM 1450 O O . GLN A 1 186 ? 0.035 5.851 5.620 1.00 92.88 186 GLN A O 1
ATOM 1455 N N . VAL A 1 187 ? 0.123 3.618 5.410 1.00 92.81 187 VAL A N 1
ATOM 1456 C CA . VAL A 1 187 ? -0.671 3.363 6.627 1.00 92.81 187 VAL A CA 1
ATOM 1457 C C . VAL A 1 187 ? 0.067 3.904 7.854 1.00 92.81 187 VAL A C 1
ATOM 1459 O O . VAL A 1 187 ? -0.528 4.579 8.694 1.00 92.81 187 VAL A O 1
ATOM 1462 N N . GLY A 1 188 ? 1.378 3.666 7.935 1.00 90.56 188 GLY A N 1
ATOM 1463 C CA . GLY A 1 188 ? 2.223 4.164 9.013 1.00 90.56 188 GLY A CA 1
ATOM 1464 C C . GLY A 1 188 ? 2.392 5.679 9.001 1.00 90.56 188 GLY A C 1
ATOM 1465 O O . GLY A 1 188 ? 2.382 6.282 10.072 1.00 90.56 188 GLY A O 1
ATOM 1466 N N . ASP A 1 189 ? 2.467 6.303 7.825 1.00 90.56 189 ASP A N 1
ATOM 1467 C CA . ASP A 1 189 ? 2.552 7.765 7.703 1.00 90.56 189 ASP A CA 1
ATOM 1468 C C . ASP A 1 189 ? 1.284 8.462 8.221 1.00 90.56 189 ASP A C 1
ATOM 1470 O O . ASP A 1 189 ? 1.372 9.517 8.851 1.00 90.56 189 ASP A O 1
ATOM 1474 N N . LEU A 1 190 ? 0.108 7.854 8.015 1.00 90.62 190 LEU A N 1
ATOM 1475 C CA . LEU A 1 190 ? -1.166 8.357 8.542 1.00 90.62 190 LEU A CA 1
ATOM 1476 C C . LEU A 1 190 ? -1.325 8.133 10.046 1.00 90.62 190 LEU A C 1
ATOM 1478 O O . LEU A 1 190 ? -1.870 8.981 10.749 1.00 90.62 190 LEU A O 1
ATOM 1482 N N . VAL A 1 191 ? -0.862 6.993 10.556 1.00 88.81 191 VAL A N 1
ATOM 1483 C CA . VAL A 1 191 ? -0.993 6.652 11.980 1.00 88.81 191 VAL A CA 1
ATOM 1484 C C . VAL A 1 191 ? 0.085 7.332 12.833 1.00 88.81 191 VAL A C 1
ATOM 1486 O O . VAL A 1 191 ? -0.163 7.671 13.990 1.00 88.81 191 VAL A O 1
ATOM 1489 N N . GLY A 1 192 ? 1.271 7.579 12.276 1.00 86.94 192 GLY A N 1
ATOM 1490 C CA . GLY A 1 192 ? 2.444 8.123 12.966 1.00 86.94 192 GLY A CA 1
ATOM 1491 C C . GLY A 1 192 ? 2.183 9.357 13.843 1.00 86.94 192 GLY A C 1
ATOM 1492 O O . GLY A 1 192 ? 2.609 9.350 15.003 1.00 86.94 192 GLY A O 1
ATOM 1493 N N . PRO A 1 193 ? 1.456 10.391 13.369 1.00 87.62 193 PRO A N 1
ATOM 1494 C CA . PRO A 1 193 ? 1.126 11.571 14.171 1.00 87.62 193 PRO A CA 1
ATOM 1495 C C . PRO A 1 193 ? 0.439 11.243 15.507 1.00 87.62 193 PRO A C 1
ATOM 1497 O O . PRO A 1 193 ? 0.819 11.790 16.548 1.00 87.62 193 PRO A O 1
ATOM 1500 N N . TYR A 1 194 ? -0.480 10.271 15.521 1.00 83.62 194 TYR A N 1
ATOM 1501 C CA . TYR A 1 194 ? -1.193 9.827 16.727 1.00 83.62 194 TYR A CA 1
ATOM 1502 C C . TYR A 1 194 ? -0.266 9.194 17.774 1.00 83.62 194 TYR A C 1
ATOM 1504 O O . TYR A 1 194 ? -0.549 9.235 18.971 1.00 83.62 194 TYR A O 1
ATOM 1512 N N . LEU A 1 195 ? 0.877 8.645 17.353 1.00 78.00 195 LEU A N 1
ATOM 1513 C CA . LEU A 1 195 ? 1.832 7.979 18.246 1.00 78.00 195 LEU A CA 1
ATOM 1514 C C . LEU A 1 195 ? 2.716 8.965 19.016 1.00 78.00 195 LEU A C 1
ATOM 1516 O O . LEU A 1 195 ? 3.281 8.615 20.052 1.00 78.00 195 LEU A O 1
ATOM 1520 N N . THR A 1 196 ? 2.830 10.197 18.521 1.00 75.50 196 THR A N 1
ATOM 1521 C CA . THR A 1 196 ? 3.670 11.250 19.116 1.00 75.50 196 THR A CA 1
ATOM 1522 C C . THR A 1 196 ? 2.916 12.195 20.054 1.00 75.50 196 THR A C 1
ATOM 1524 O O . THR A 1 196 ? 3.533 13.076 20.651 1.00 75.50 196 THR A O 1
ATOM 1527 N N . GLY A 1 197 ? 1.609 11.983 20.257 1.00 59.00 197 GLY A N 1
ATOM 1528 C CA . GLY A 1 197 ? 0.820 12.713 21.252 1.00 59.00 197 GLY A CA 1
ATOM 1529 C C . GLY A 1 197 ? 0.208 14.036 20.779 1.00 59.00 197 GLY A C 1
ATOM 1530 O O . GLY A 1 197 ? 0.050 14.944 21.594 1.00 59.00 197 GLY A O 1
ATOM 1531 N N . GLY A 1 198 ? -0.179 14.160 19.505 1.00 52.94 198 GLY A N 1
ATOM 1532 C CA . GLY A 1 198 ? -1.054 15.254 19.079 1.00 52.94 198 GLY A CA 1
ATOM 1533 C C . GLY A 1 198 ? -1.568 15.130 17.647 1.00 52.94 198 GLY A C 1
ATOM 1534 O O . GLY A 1 198 ? -0.778 15.064 16.710 1.00 52.94 198 GLY A O 1
ATOM 1535 N N . GLN A 1 199 ? -2.891 15.214 17.472 1.00 52.38 199 GLN A N 1
ATOM 1536 C CA . GLN A 1 199 ? -3.436 15.827 16.260 1.00 52.38 199 GLN A CA 1
ATOM 1537 C C . GLN A 1 199 ? -2.975 17.298 16.241 1.00 52.38 199 GLN A C 1
ATOM 1539 O O . GLN A 1 199 ? -3.037 17.962 17.286 1.00 52.38 199 GLN A O 1
ATOM 1544 N N . PRO A 1 200 ? -2.513 17.849 15.105 1.00 48.97 200 PRO A N 1
ATOM 1545 C CA . PRO A 1 200 ? -2.398 19.294 14.965 1.00 48.97 200 PRO A CA 1
ATOM 1546 C C . PRO A 1 200 ? -3.749 19.930 15.333 1.00 48.97 200 PRO A C 1
ATOM 1548 O O . PRO A 1 200 ? -4.784 19.397 14.930 1.00 48.97 200 PRO A O 1
ATOM 1551 N N . PRO A 1 201 ? -3.785 21.036 16.098 1.00 46.00 201 PRO A N 1
ATOM 1552 C CA . PRO A 1 201 ? -5.045 21.717 16.360 1.00 46.00 201 PRO A CA 1
ATOM 1553 C C . PRO A 1 201 ? -5.697 22.089 15.025 1.00 46.00 201 PRO A C 1
ATOM 1555 O O . PRO A 1 201 ? -5.021 22.647 14.155 1.00 46.00 201 PRO A O 1
ATOM 1558 N N . GLU A 1 202 ? -6.990 21.782 14.869 1.00 50.25 202 GLU A N 1
ATOM 1559 C CA . GLU A 1 202 ? -7.771 22.227 13.713 1.00 50.25 202 GLU A CA 1
ATOM 1560 C C . GLU A 1 202 ? -7.526 23.730 13.497 1.00 50.25 202 GLU A C 1
ATOM 1562 O O . GLU A 1 202 ? -7.637 24.514 14.454 1.00 50.25 202 GLU A O 1
ATOM 1567 N N . PRO A 1 203 ? -7.172 24.169 12.273 1.00 46.38 203 PRO A N 1
ATOM 1568 C CA . PRO A 1 203 ? -7.062 25.588 11.995 1.00 46.38 203 PRO A CA 1
ATOM 1569 C C . PRO A 1 203 ? -8.413 26.237 12.325 1.00 46.38 203 PRO A C 1
ATOM 1571 O O . PRO A 1 203 ? -9.453 25.706 11.927 1.00 46.38 203 PRO A O 1
ATOM 1574 N N . PRO A 1 204 ? -8.439 27.359 13.069 1.00 48.56 204 PRO A N 1
ATOM 1575 C CA . PRO A 1 204 ? -9.689 27.979 13.474 1.00 48.56 204 PRO A CA 1
ATOM 1576 C C . PRO A 1 204 ? -10.516 28.288 12.228 1.00 48.56 204 PRO A C 1
ATOM 1578 O O . PRO A 1 204 ? -10.108 29.086 11.382 1.00 48.56 204 PRO A O 1
ATOM 1581 N N . GLY A 1 205 ? -11.660 27.608 12.119 1.00 46.66 205 GLY A N 1
ATOM 1582 C CA . GLY A 1 205 ? -12.550 27.702 10.974 1.00 46.66 205 GLY A CA 1
ATOM 1583 C C . GLY A 1 205 ? -12.863 29.156 10.644 1.00 46.66 205 GLY A C 1
ATOM 1584 O O . GLY A 1 205 ? -13.341 29.915 11.492 1.00 46.66 205 GLY A O 1
ATOM 1585 N N . PHE A 1 206 ? -12.599 29.535 9.395 1.00 45.50 206 PHE A N 1
ATOM 1586 C CA . PHE A 1 206 ? -13.095 30.776 8.822 1.00 45.50 206 PHE A CA 1
ATOM 1587 C C . PHE A 1 206 ? -14.625 30.706 8.831 1.00 45.50 206 PHE A C 1
ATOM 1589 O O . PHE A 1 206 ? -15.241 30.024 8.012 1.00 45.50 206 PHE A O 1
ATOM 1596 N N . ARG A 1 207 ? -15.253 31.373 9.802 1.00 38.66 207 ARG A N 1
ATOM 1597 C CA . ARG A 1 207 ? -16.675 31.706 9.697 1.00 38.66 207 ARG A CA 1
ATOM 1598 C C . ARG A 1 207 ? -16.812 32.838 8.666 1.00 38.66 207 ARG A C 1
ATOM 1600 O O . ARG A 1 207 ? -15.983 33.749 8.714 1.00 38.66 207 ARG A O 1
ATOM 1607 N N . PRO A 1 208 ? -17.789 32.760 7.744 1.00 56.25 208 PRO A N 1
ATOM 1608 C CA . PRO A 1 208 ? -18.029 33.800 6.743 1.00 56.25 208 PRO A CA 1
ATOM 1609 C C . PRO A 1 208 ? -18.417 35.144 7.371 1.00 56.25 208 PRO A C 1
ATOM 1611 O O . PRO A 1 208 ? -18.984 35.141 8.491 1.00 56.25 208 PRO A O 1
#

Sequence (208 aa):
MARLIFEHGVEGGNLSVISVGAAQWPDESLGCPEPGIFYESENAPYAGFIYVLSDRSDTWEYHTNEDDSVIVRCDEIEPFTGPKVNIAQAAGLRGSTGVTLMRRDFSTGQFEKIDPMTQDELIRLIDIFDRDIPLSDTINCETVFRLDFETPSGLQSIEWLCEEDKNLATGTQGFWIGMTGTVPVQVGDLVGPYLTGGQPPEPPGFRP

Secondary structure (DSSP, 8-state):
-HHHHHTS---TTT-EEEEEEEEEESSTTTT-PPTT-----TTPSEEEEEEEEE-SS-EEEEEEETTSS-EE-GGGSPPP-S-EE-HHHHTTGGG-S-EEEEEE-TTT-PEEEEEEPPHHHHHHHHHHHSS-EEEEPPP----SEEEEEEETTEEEEEEE--SS-TTEEE-SSGGGTT-EEE--THHHHHHHHHHTT-PPPPP-----

Foldseek 3Di:
DVCCCPPVVQDPVLKDWPDKDKDWPQWQCLPQDAAQEDTDRPPPRFIWMWIWMDSPPDIFIWGAGPVRPDIDGSVPRDDDPAQWDQCLVQVVLVQFPWKWKWFQDPVVRDTDTQGTDDPVLSVVVSVQSRGIWHWDADDPFSAGMWIWTQHPVGTDIWGAQGPVARQWIDDDDCSNVNTITGTYCVVCVSCVVSVVPDDDPDDPDPDD

pLDDT: mean 88.68, std 10.98, range [38.66, 97.69]